Protein AF-A0A2D5PLD8-F1 (afdb_monomer)

Mean predicted aligned error: 8.83 Å

pLDDT: mean 78.5, std 13.15, range [39.91, 93.81]

Radius of gyration: 17.19 Å; Cα contacts (8 Å, |Δi|>4): 478; chains: 1; bounding box: 42×29×55 Å

Nearest PDB structures (foldseek):
  3ibz-assembly1_A  TM=8.419E-01  e=1.860E-15  Streptomyces coelicolor A3(2)
  2kxv-assembly1_A  TM=8.279E-01  e=8.483E-15  Klebsiella pneumoniae subsp. pneumoniae NTUH-K2044
  2qng-assembly1_A  TM=8.643E-01  e=1.944E-10  Streptomyces avermitilis
  2qz7-assembly2_B  TM=8.437E-01  e=1.833E-10  Streptomyces coelicolor A3(2)

Secondary structure (DSSP, 8-state):
--EE--TT-EEEGGGSTT--EEEEEEEEEE----TT--SHHHHHHHHHS-----EEEEEEEE-TT--EEEEEBTTB-B-TTS-EEE----SS--SSS-SEEEEEESSS--TT--EEEEEEEESS---GGGEEEEEEEEEETT--EEEEEE-TT--S-SEEEEEEEEEETTEEEEEEEEEEE--SSHHHHHHHHHHHHHHH-

Sequence (201 aa):
MSINLEKGQTIDLSKDKGLKSLEFGLGWSEAEKNKEAKGFWGKMKNALSGGEIDLDASILMTGPDGKALDTVYFGKMKSSCCSIIHGGDDRAGGGEGDNETIKVDLSMIPETIDHLVLTVNSFSGEKFSELKSAYGRINDDSGKEHARYTLTEMGAYTALVVGVASRKGSNWSFKAVGKLCDGRTVSQLKSVAKDIVREVR

Foldseek 3Di:
DADADDAFDKAFPVVVPCQQKKKKFKAFDFDPPPPPPPDPVSVVVQVVPADQWWKKKKKFFAFPLLARPWIDIQVHQATPLRQKGKPHGQRRGDDPTGSTMMMGGLQSDDPRTFKMWIKMFTLSQFALQRTPWIKMFMATPVRHTHYIYTSHPPPRAGMWGQWMWGDDPSTIMITGHGDTDHDNDVVVCSVVSSVVSVVVD

Structure (mmCIF, N/CA/C/O backbone):
data_AF-A0A2D5PLD8-F1
#
_entry.id   AF-A0A2D5PLD8-F1
#
loop_
_atom_site.group_PDB
_atom_site.id
_atom_site.type_symbol
_atom_site.label_atom_id
_atom_site.label_alt_id
_atom_site.label_comp_id
_atom_site.label_asym_id
_atom_site.label_entity_id
_atom_site.label_seq_id
_atom_site.pdbx_PDB_ins_code
_atom_site.Cartn_x
_atom_site.Cartn_y
_atom_site.Cartn_z
_atom_site.occupancy
_atom_site.B_iso_or_equiv
_atom_site.auth_seq_id
_atom_site.auth_comp_id
_atom_site.auth_asym_id
_atom_site.auth_atom_id
_atom_site.pdbx_PDB_model_num
ATOM 1 N N . MET A 1 1 ? 14.887 6.543 14.635 1.00 46.16 1 MET A N 1
ATOM 2 C CA . MET A 1 1 ? 15.389 5.235 14.172 1.00 46.16 1 MET A CA 1
ATOM 3 C C . MET A 1 1 ? 14.270 4.614 13.366 1.00 46.16 1 MET A C 1
ATOM 5 O O . MET A 1 1 ? 13.222 4.384 13.955 1.00 46.16 1 MET A O 1
ATOM 9 N N . SER A 1 2 ? 14.441 4.459 12.053 1.00 50.97 2 SER A N 1
ATOM 10 C CA . SER A 1 2 ? 13.485 3.716 11.232 1.00 50.97 2 SER A CA 1
ATOM 11 C C . SER A 1 2 ? 13.749 2.223 11.391 1.00 50.97 2 SER A C 1
ATOM 13 O O . SER A 1 2 ? 14.896 1.798 11.556 1.00 50.97 2 SER A O 1
ATOM 15 N N . ILE A 1 3 ? 12.681 1.431 11.421 1.00 64.94 3 ILE A N 1
ATOM 16 C CA . ILE A 1 3 ? 12.786 -0.023 11.466 1.00 64.94 3 ILE A CA 1
ATOM 17 C C . ILE A 1 3 ? 12.761 -0.499 10.018 1.00 64.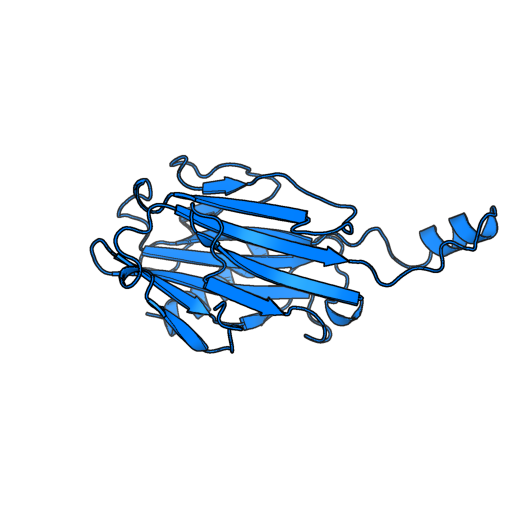94 3 ILE A C 1
ATOM 19 O O . ILE A 1 3 ? 11.822 -0.203 9.275 1.00 64.94 3 ILE A O 1
ATOM 23 N N . ASN A 1 4 ? 13.800 -1.223 9.604 1.00 67.25 4 ASN A N 1
ATOM 24 C CA . ASN A 1 4 ? 13.728 -1.959 8.352 1.00 67.25 4 ASN A CA 1
ATOM 25 C C . ASN A 1 4 ? 12.730 -3.099 8.562 1.00 67.25 4 ASN A C 1
ATOM 27 O O . ASN A 1 4 ? 12.933 -3.944 9.438 1.00 67.25 4 ASN A O 1
ATOM 31 N N . LEU A 1 5 ? 11.620 -3.060 7.831 1.00 65.38 5 LEU A N 1
ATOM 32 C CA . LEU A 1 5 ? 10.543 -4.016 8.002 1.00 65.38 5 LEU A CA 1
ATOM 33 C C . LEU A 1 5 ? 10.959 -5.354 7.417 1.00 65.38 5 LEU A C 1
ATOM 35 O O . LEU A 1 5 ? 11.015 -5.531 6.202 1.00 65.38 5 LEU A O 1
ATOM 39 N N . GLU A 1 6 ? 11.160 -6.326 8.293 1.00 64.75 6 GLU A N 1
ATOM 40 C CA . GLU A 1 6 ? 11.224 -7.719 7.879 1.00 64.75 6 GLU A CA 1
ATOM 41 C C . GLU A 1 6 ? 9.811 -8.299 7.785 1.00 64.75 6 GLU A C 1
ATOM 43 O O . GLU A 1 6 ? 8.889 -7.932 8.524 1.00 64.75 6 GLU A O 1
ATOM 48 N N . LYS A 1 7 ? 9.628 -9.238 6.857 1.00 67.94 7 LYS A N 1
ATOM 49 C CA . LYS A 1 7 ? 8.373 -9.968 6.686 1.00 67.94 7 LYS A CA 1
ATOM 50 C C . LYS A 1 7 ? 7.875 -10.536 8.022 1.00 67.94 7 LYS A C 1
ATOM 52 O O . LYS A 1 7 ? 8.580 -11.283 8.693 1.00 67.94 7 LYS A O 1
ATOM 57 N N . GLY A 1 8 ? 6.628 -10.223 8.374 1.00 67.06 8 GLY A N 1
ATOM 58 C CA . GLY A 1 8 ? 5.972 -10.678 9.601 1.00 67.06 8 GLY A CA 1
ATOM 59 C C . GLY A 1 8 ? 6.097 -9.719 10.788 1.00 67.06 8 GLY A C 1
ATOM 60 O O . GLY A 1 8 ? 5.398 -9.918 11.786 1.00 67.06 8 GLY A O 1
ATOM 61 N N . GLN A 1 9 ? 6.914 -8.664 10.696 1.00 75.88 9 GLN A N 1
ATOM 62 C CA . GLN A 1 9 ? 7.001 -7.660 11.754 1.00 75.88 9 GLN A CA 1
ATOM 63 C C . GLN A 1 9 ? 5.690 -6.879 11.888 1.00 75.88 9 GLN A C 1
ATOM 65 O O . GLN A 1 9 ? 5.059 -6.486 10.908 1.00 75.88 9 GLN A O 1
ATOM 70 N N . THR A 1 10 ? 5.270 -6.653 13.131 1.00 76.00 10 THR A N 1
ATOM 71 C CA . THR A 1 10 ? 4.091 -5.844 13.448 1.00 76.00 10 THR A CA 1
ATOM 72 C C . THR A 1 10 ? 4.537 -4.582 14.164 1.00 76.00 10 THR A C 1
ATOM 74 O O . THR A 1 10 ? 5.146 -4.650 15.231 1.00 76.00 10 THR A O 1
ATOM 77 N N . ILE A 1 11 ? 4.209 -3.437 13.580 1.00 75.25 11 ILE A N 1
ATOM 78 C CA . ILE A 1 11 ? 4.354 -2.126 14.192 1.00 75.25 11 ILE A CA 1
ATOM 79 C C . ILE A 1 11 ? 3.006 -1.753 14.789 1.00 75.25 11 ILE A C 1
ATOM 81 O O . ILE A 1 11 ? 2.001 -1.579 14.099 1.00 75.25 11 ILE A O 1
ATOM 85 N N . ASP A 1 12 ? 2.988 -1.635 16.107 1.00 74.00 12 ASP A N 1
ATOM 86 C CA . ASP A 1 12 ? 1.837 -1.092 16.801 1.00 74.00 12 ASP A CA 1
ATOM 87 C C . ASP A 1 12 ? 1.869 0.435 16.700 1.00 74.00 12 ASP A C 1
ATOM 89 O O . ASP A 1 12 ? 2.665 1.092 17.375 1.00 74.00 12 ASP A O 1
ATOM 93 N N . LEU A 1 13 ? 1.010 0.994 15.845 1.00 71.69 13 LEU A N 1
ATOM 94 C CA . LEU A 1 13 ? 0.929 2.439 15.634 1.00 71.69 13 LEU A CA 1
ATOM 95 C C . LEU A 1 13 ? 0.288 3.151 16.833 1.00 71.69 13 LEU A C 1
ATOM 97 O O . LEU A 1 13 ? 0.346 4.372 16.911 1.00 71.69 13 LEU A O 1
ATOM 101 N N . SER A 1 14 ? -0.275 2.412 17.799 1.00 64.25 14 SER A N 1
ATOM 102 C CA . SER A 1 14 ? -0.786 2.989 19.049 1.00 64.25 14 SER A CA 1
ATOM 103 C C . SER A 1 14 ? 0.314 3.455 20.006 1.00 64.25 14 SER A C 1
ATOM 105 O O . SER A 1 14 ? 0.050 4.261 20.902 1.00 64.25 14 SER A O 1
ATOM 107 N N . LYS A 1 15 ? 1.549 2.960 19.829 1.00 60.38 15 LYS A N 1
ATOM 108 C CA . LYS A 1 15 ? 2.691 3.334 20.675 1.00 60.38 15 LYS A CA 1
ATOM 109 C C . LYS A 1 15 ? 3.169 4.762 20.422 1.00 60.38 15 LYS A C 1
ATOM 111 O O . LYS A 1 15 ? 3.691 5.385 21.345 1.00 60.38 15 LYS A O 1
ATOM 116 N N . ASP A 1 16 ? 2.944 5.292 19.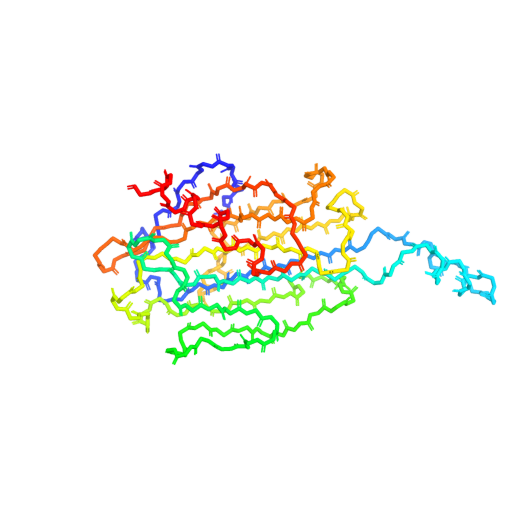224 1.00 59.34 16 ASP A N 1
ATOM 117 C CA . ASP A 1 16 ? 3.059 6.720 18.948 1.00 59.34 16 ASP A CA 1
ATOM 118 C C . ASP A 1 16 ? 1.696 7.363 19.245 1.00 59.34 16 ASP A C 1
ATOM 120 O O . ASP A 1 16 ? 0.713 7.182 18.528 1.00 59.34 16 ASP A O 1
ATOM 124 N N . LYS A 1 17 ? 1.611 8.040 20.398 1.00 53.62 17 LYS A N 1
ATOM 125 C CA . LYS A 1 17 ? 0.371 8.603 20.949 1.00 53.62 17 LYS A CA 1
ATOM 126 C C . LYS A 1 17 ? -0.353 9.477 19.914 1.00 53.62 17 LYS A C 1
ATOM 128 O O . LYS A 1 17 ? -0.014 10.644 19.752 1.00 53.62 17 LYS A O 1
ATOM 133 N N . GLY A 1 18 ? -1.407 8.940 19.302 1.00 56.03 18 GLY A N 1
ATOM 134 C CA . GLY A 1 18 ? -2.330 9.711 18.468 1.00 56.03 18 GLY A CA 1
ATOM 135 C C . GLY A 1 18 ? -1.909 9.861 17.010 1.00 56.03 18 GLY A C 1
ATOM 136 O O . GLY A 1 18 ? -2.111 10.931 16.448 1.00 56.03 18 GLY A O 1
ATOM 137 N N . LEU A 1 19 ? -1.360 8.812 16.399 1.00 65.88 19 LEU A N 1
ATOM 138 C CA . LEU A 1 19 ? -1.068 8.779 14.967 1.00 65.88 19 LEU A CA 1
ATOM 139 C C . LEU A 1 19 ? -2.377 8.910 14.157 1.00 65.88 19 LEU A C 1
ATOM 141 O O . LEU A 1 19 ? -3.154 7.962 14.033 1.00 65.88 19 LEU A O 1
ATOM 145 N N . LYS A 1 20 ? -2.666 10.131 13.688 1.00 75.62 20 LYS A N 1
ATOM 146 C CA . LYS A 1 20 ? -3.922 10.478 12.994 1.00 75.62 20 LYS A CA 1
ATOM 147 C C . LYS A 1 20 ? -3.873 10.136 11.517 1.00 75.62 20 LYS A C 1
ATOM 149 O O . LYS A 1 20 ? -4.889 9.754 10.947 1.00 75.62 20 LYS A O 1
ATOM 154 N N . SER A 1 21 ? -2.696 10.246 10.916 1.00 83.25 21 SER A N 1
ATOM 155 C CA . SER A 1 21 ? -2.497 9.945 9.511 1.00 83.25 21 SER A CA 1
ATOM 156 C C . SER A 1 21 ? -1.164 9.262 9.257 1.00 83.25 21 SER A C 1
ATOM 158 O O . SER A 1 21 ? -0.187 9.487 9.967 1.00 83.25 21 SER A O 1
ATOM 160 N N . LEU A 1 22 ? -1.155 8.438 8.220 1.00 87.75 22 LEU A N 1
ATOM 161 C CA . LEU A 1 22 ? 0.008 7.768 7.666 1.00 87.75 22 LEU A CA 1
ATOM 162 C C . LEU A 1 22 ? 0.234 8.258 6.245 1.00 87.75 22 LEU A C 1
ATOM 164 O O . LEU A 1 22 ? -0.713 8.571 5.523 1.00 87.75 22 LEU A O 1
ATOM 168 N N . GLU A 1 23 ? 1.484 8.238 5.822 1.00 89.25 23 GLU A N 1
ATOM 169 C CA . GLU A 1 23 ? 1.863 8.420 4.434 1.00 89.25 23 GLU A CA 1
ATOM 170 C C . GLU A 1 23 ? 2.624 7.184 3.969 1.00 89.25 23 GLU A C 1
ATOM 172 O O . GLU A 1 23 ? 3.626 6.789 4.565 1.00 89.25 23 GLU A O 1
ATOM 177 N N . PHE A 1 24 ? 2.118 6.545 2.919 1.00 89.69 24 PHE A N 1
ATOM 178 C CA . PHE A 1 24 ? 2.827 5.486 2.224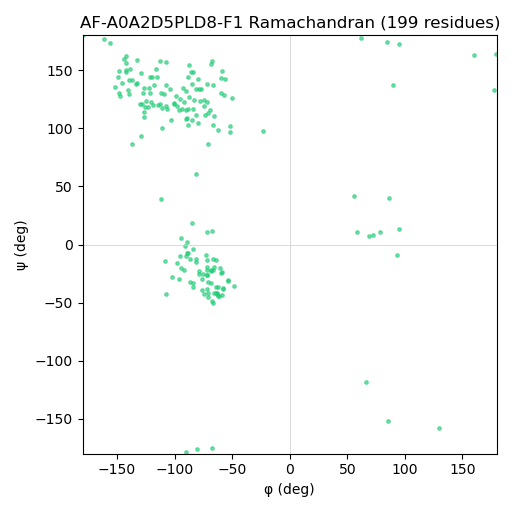 1.00 89.69 24 PHE A CA 1
ATOM 179 C C . PHE A 1 24 ? 3.595 6.101 1.062 1.00 89.69 24 PHE A C 1
ATOM 181 O O . PHE A 1 24 ? 2.975 6.661 0.163 1.00 89.69 24 PHE A O 1
ATOM 188 N N . GLY A 1 25 ? 4.919 6.006 1.099 1.00 88.88 25 GLY A N 1
ATOM 189 C CA . GLY A 1 25 ? 5.802 6.459 0.031 1.00 88.88 25 GLY A CA 1
ATOM 190 C C . GLY A 1 25 ? 6.328 5.274 -0.766 1.00 88.88 25 GLY A C 1
ATOM 191 O O . GLY A 1 25 ? 6.772 4.287 -0.180 1.00 88.88 25 GLY A O 1
ATOM 192 N N . LEU A 1 26 ? 6.290 5.368 -2.087 1.00 89.19 26 LEU A N 1
ATOM 193 C CA . LEU A 1 26 ? 6.889 4.416 -3.011 1.00 89.19 26 LEU A CA 1
ATOM 194 C C . LEU A 1 26 ? 7.934 5.159 -3.840 1.00 89.19 26 LEU A C 1
ATOM 196 O O . LEU A 1 26 ? 7.616 6.122 -4.531 1.00 89.19 26 LEU A O 1
ATOM 200 N N . GLY A 1 27 ? 9.183 4.716 -3.765 1.00 87.56 27 GLY A N 1
ATOM 201 C CA . GLY A 1 27 ? 10.280 5.264 -4.555 1.00 87.56 27 GLY A CA 1
ATOM 202 C C . GLY A 1 27 ? 10.927 4.176 -5.392 1.00 87.56 27 GLY A C 1
ATOM 203 O O . GLY A 1 27 ? 11.206 3.086 -4.883 1.00 87.56 27 GLY A O 1
ATOM 204 N N . TRP A 1 28 ? 11.193 4.465 -6.664 1.00 85.75 28 TRP A N 1
ATOM 205 C CA . TRP A 1 28 ? 11.959 3.571 -7.524 1.00 85.75 28 TRP A CA 1
ATOM 206 C C . TRP A 1 28 ? 12.852 4.315 -8.506 1.00 85.75 28 TRP A C 1
ATOM 208 O O . TRP A 1 28 ? 12.711 5.498 -8.802 1.00 85.75 28 TRP A O 1
ATOM 218 N N . SER A 1 29 ? 13.855 3.603 -8.994 1.00 78.50 29 SER A N 1
ATOM 219 C CA . SER A 1 29 ? 14.783 4.095 -9.995 1.00 78.50 29 SER A CA 1
ATOM 220 C C . SER A 1 29 ? 15.069 2.994 -10.994 1.00 78.50 29 SER A C 1
ATOM 222 O O . SER A 1 29 ? 15.444 1.871 -10.630 1.00 78.50 29 SER A O 1
ATOM 224 N N . GLU A 1 30 ? 14.927 3.344 -12.266 1.00 68.31 30 GLU A N 1
ATOM 225 C CA . GLU A 1 30 ? 15.328 2.475 -13.357 1.00 68.31 30 GLU A CA 1
ATOM 226 C C . GLU A 1 30 ? 16.830 2.173 -13.262 1.00 68.31 30 GLU A C 1
ATOM 228 O O . GLU A 1 30 ? 17.649 3.026 -12.889 1.00 68.31 30 GLU A O 1
ATOM 233 N N . ALA A 1 31 ? 17.217 0.946 -13.615 1.00 60.69 31 ALA A N 1
ATOM 234 C CA . ALA A 1 31 ? 18.610 0.683 -13.937 1.00 60.69 31 ALA A CA 1
ATOM 235 C C . ALA A 1 31 ? 19.014 1.613 -15.074 1.00 60.69 31 ALA A C 1
ATOM 237 O O . ALA A 1 31 ? 18.297 1.707 -16.064 1.00 60.69 31 ALA A O 1
ATOM 238 N N . GLU A 1 32 ? 20.125 2.337 -14.905 1.00 51.16 32 GLU A N 1
ATOM 239 C CA . GLU A 1 32 ? 20.626 3.278 -15.903 1.00 51.16 32 GLU A CA 1
ATOM 240 C C . GLU A 1 32 ? 20.727 2.581 -17.263 1.00 51.16 32 GLU A C 1
ATOM 242 O O . GLU A 1 32 ? 21.708 1.908 -17.579 1.00 51.16 32 GLU A O 1
ATOM 247 N N . LYS A 1 33 ?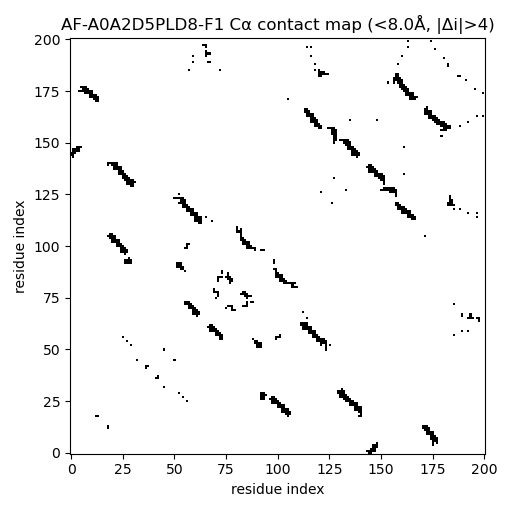 19.701 2.752 -18.099 1.00 49.09 33 LYS A N 1
ATOM 248 C CA . LYS A 1 33 ? 19.795 2.464 -19.520 1.00 49.09 33 LYS A CA 1
ATOM 249 C C . LYS A 1 33 ? 20.767 3.507 -20.041 1.00 49.09 33 LYS A C 1
ATOM 251 O O . LYS A 1 33 ? 20.402 4.677 -20.119 1.00 49.09 33 LYS A O 1
ATOM 256 N N . ASN A 1 34 ? 22.015 3.090 -20.283 1.00 39.91 34 ASN A N 1
ATOM 257 C CA . ASN A 1 34 ? 23.122 3.894 -20.808 1.00 39.91 34 ASN A CA 1
ATOM 258 C C . ASN A 1 34 ? 22.616 5.121 -21.586 1.00 39.91 34 ASN A C 1
ATOM 260 O O . ASN A 1 34 ? 22.283 5.028 -22.771 1.00 39.91 34 ASN A O 1
ATOM 264 N N . LYS A 1 35 ? 22.577 6.287 -20.923 1.00 44.19 35 LYS A N 1
ATOM 265 C CA . LYS A 1 35 ? 22.154 7.580 -21.499 1.00 44.19 35 LYS A CA 1
ATOM 266 C C . LYS A 1 35 ? 23.132 8.100 -22.573 1.00 44.19 35 LYS A C 1
ATOM 268 O O . LYS A 1 35 ? 23.034 9.247 -23.002 1.00 44.19 35 LYS A O 1
ATOM 273 N N . GLU A 1 36 ? 24.066 7.267 -23.030 1.00 43.84 36 GLU A N 1
ATOM 274 C CA . GLU A 1 36 ? 25.078 7.588 -24.037 1.00 43.84 36 GLU A CA 1
ATOM 275 C C . GLU A 1 36 ? 24.654 7.294 -25.479 1.00 43.84 36 GLU A C 1
ATOM 277 O O . GLU A 1 36 ? 25.319 7.742 -26.411 1.00 43.84 36 GLU A O 1
ATOM 282 N N . ALA A 1 37 ? 23.530 6.616 -25.725 1.00 48.53 37 ALA A N 1
ATOM 283 C CA . ALA A 1 37 ? 23.085 6.361 -27.096 1.00 48.53 37 ALA A CA 1
ATOM 284 C C . ALA A 1 37 ? 22.354 7.582 -27.704 1.00 48.53 37 ALA A C 1
ATOM 286 O O . ALA A 1 37 ? 21.185 7.516 -28.091 1.00 48.53 37 ALA A O 1
ATOM 287 N N . LYS A 1 38 ? 23.044 8.726 -27.805 1.00 46.72 38 LYS A N 1
ATOM 288 C CA . LYS A 1 38 ? 22.594 9.897 -28.578 1.00 46.72 38 LYS A CA 1
ATOM 289 C C . LYS A 1 38 ? 22.697 9.591 -30.076 1.00 46.72 38 LYS A C 1
ATOM 291 O O . LYS A 1 38 ? 23.695 9.884 -30.722 1.00 46.72 38 LYS A O 1
ATOM 296 N N . GLY A 1 39 ? 21.653 8.986 -30.635 1.00 61.66 39 GLY A N 1
ATOM 297 C CA . GLY A 1 39 ? 21.532 8.725 -32.070 1.00 61.66 39 GLY A CA 1
ATOM 298 C C . GLY A 1 39 ? 20.239 7.991 -32.414 1.00 61.66 39 GLY A C 1
ATOM 299 O O . GLY A 1 39 ? 19.590 7.417 -31.541 1.00 61.66 39 GLY A O 1
ATOM 300 N N . PHE A 1 40 ? 19.861 7.981 -33.694 1.00 61.69 40 PHE A N 1
ATOM 301 C CA . PHE A 1 40 ? 18.649 7.309 -34.192 1.00 61.69 40 PHE A CA 1
ATOM 302 C C . PHE A 1 40 ? 18.588 5.817 -33.785 1.00 61.69 40 PHE A C 1
ATOM 304 O O . PHE A 1 40 ? 17.522 5.294 -33.474 1.00 61.69 40 PHE A O 1
ATOM 311 N N . TRP A 1 41 ? 19.750 5.168 -33.653 1.00 60.00 41 TRP A N 1
ATOM 312 C CA . TRP A 1 41 ? 19.898 3.802 -33.138 1.00 60.00 41 TRP A CA 1
ATOM 313 C C . TRP A 1 41 ? 19.649 3.658 -31.631 1.00 60.00 41 TRP A C 1
ATOM 315 O O . TRP A 1 41 ? 19.131 2.633 -31.204 1.00 60.00 41 TRP A O 1
ATOM 325 N N . GLY A 1 42 ? 19.968 4.671 -30.820 1.00 55.22 42 GLY A N 1
ATOM 326 C CA . GLY A 1 42 ? 19.692 4.671 -29.381 1.00 55.22 42 GLY A CA 1
ATOM 327 C C . GLY A 1 42 ? 18.211 4.836 -29.061 1.00 55.22 42 GLY A C 1
ATOM 328 O O . GLY A 1 42 ? 17.694 4.137 -28.197 1.00 55.22 42 GLY A O 1
ATOM 329 N N . LYS A 1 43 ? 17.497 5.673 -29.831 1.00 53.59 43 LYS A N 1
ATOM 330 C CA . LYS A 1 43 ? 16.026 5.750 -29.771 1.00 53.59 43 LYS A CA 1
ATOM 331 C C . LYS A 1 43 ? 15.365 4.441 -30.205 1.00 53.59 43 LYS A C 1
ATOM 333 O O . LYS A 1 43 ? 14.439 4.001 -29.537 1.00 53.59 43 LYS A O 1
ATOM 338 N N . MET A 1 44 ? 15.867 3.797 -31.263 1.00 56.59 44 MET A N 1
ATOM 339 C CA . MET A 1 44 ? 15.383 2.477 -31.686 1.00 56.59 44 MET A CA 1
ATOM 340 C C . MET A 1 44 ? 15.636 1.415 -30.603 1.00 56.59 44 MET A C 1
ATOM 342 O O . MET A 1 44 ? 14.760 0.609 -30.324 1.00 56.59 44 MET A O 1
ATOM 346 N N . LYS A 1 45 ? 16.808 1.438 -29.951 1.00 51.47 45 LYS A N 1
ATOM 347 C CA . LYS A 1 45 ? 17.172 0.469 -28.908 1.00 51.47 45 LYS A CA 1
ATOM 348 C C . LYS A 1 45 ? 16.378 0.675 -27.615 1.00 51.47 45 LYS A C 1
ATOM 350 O O . LYS A 1 45 ? 15.878 -0.311 -27.104 1.00 51.47 45 LYS A O 1
ATOM 355 N N . ASN A 1 46 ? 16.169 1.916 -27.158 1.00 48.59 46 ASN A N 1
ATOM 356 C CA . ASN A 1 46 ? 15.275 2.213 -26.027 1.00 48.59 46 ASN A CA 1
ATOM 357 C C . ASN A 1 46 ? 13.812 1.862 -26.331 1.00 48.59 46 ASN A C 1
ATOM 359 O O . ASN A 1 46 ? 13.126 1.352 -25.457 1.00 48.59 46 ASN A O 1
ATOM 363 N N . ALA A 1 47 ? 13.344 2.069 -27.567 1.00 47.59 47 ALA A N 1
ATOM 364 C CA . ALA A 1 47 ? 12.013 1.619 -27.984 1.00 47.59 47 ALA A CA 1
ATOM 365 C C . ALA A 1 47 ? 11.894 0.081 -28.064 1.00 47.59 47 ALA A C 1
ATOM 367 O O . ALA A 1 47 ? 10.792 -0.452 -27.994 1.00 47.59 47 ALA A O 1
ATOM 368 N N . LEU A 1 48 ? 13.019 -0.633 -28.205 1.00 48.34 48 LEU A N 1
ATOM 369 C CA . LEU A 1 48 ? 13.092 -2.097 -28.273 1.00 48.34 48 LEU A CA 1
ATOM 370 C C . LEU A 1 48 ? 13.457 -2.768 -26.931 1.00 48.34 48 LEU A C 1
ATOM 372 O O . LEU A 1 48 ? 13.269 -3.975 -26.811 1.00 48.34 48 LEU A O 1
ATOM 376 N N . SER A 1 49 ? 13.984 -2.039 -25.937 1.00 44.69 49 SER A N 1
ATOM 377 C CA . SER A 1 49 ? 14.562 -2.596 -24.698 1.00 44.69 49 SER A CA 1
ATOM 378 C C . SER A 1 49 ? 13.764 -2.289 -23.420 1.00 44.69 49 SER A C 1
ATOM 380 O O . SER A 1 49 ? 14.355 -2.036 -22.371 1.00 44.69 49 SER A O 1
ATOM 382 N N . GLY A 1 50 ? 12.435 -2.333 -23.494 1.00 47.50 50 GLY A N 1
ATOM 383 C CA . GLY A 1 50 ? 11.550 -2.198 -22.329 1.00 47.50 50 GLY A CA 1
ATOM 384 C C . GLY A 1 50 ? 11.178 -0.745 -22.045 1.00 47.50 50 GLY A C 1
ATOM 385 O O . GLY A 1 50 ? 12.027 0.143 -22.157 1.00 47.50 50 GLY A O 1
ATOM 386 N N . GLY A 1 51 ? 9.903 -0.516 -21.738 1.00 54.78 51 GLY A N 1
ATOM 387 C CA . GLY A 1 51 ? 9.305 0.805 -21.560 1.00 54.78 51 GLY A CA 1
ATOM 388 C C . GLY A 1 51 ? 9.826 1.557 -20.336 1.00 54.78 51 GLY A C 1
ATOM 389 O O . GLY A 1 51 ? 10.780 1.128 -19.681 1.00 54.78 51 GLY A O 1
ATOM 390 N N . GLU A 1 52 ? 9.219 2.716 -20.091 1.00 66.38 52 GLU A N 1
ATOM 391 C CA . GLU A 1 52 ? 9.293 3.411 -18.801 1.00 66.38 52 GLU A CA 1
ATOM 392 C C . GLU A 1 52 ? 8.712 2.471 -17.735 1.00 66.38 52 GLU A C 1
ATOM 394 O O . GLU A 1 52 ? 7.661 1.865 -17.972 1.00 66.38 52 GLU A O 1
ATOM 399 N N . ILE A 1 53 ? 9.433 2.266 -16.628 1.00 72.88 53 ILE A N 1
ATOM 400 C CA . ILE A 1 53 ? 8.994 1.338 -15.581 1.00 72.88 53 ILE A CA 1
ATOM 401 C C . ILE A 1 53 ? 7.973 2.042 -14.693 1.00 72.88 53 ILE A C 1
ATOM 403 O O . ILE A 1 53 ? 8.324 2.932 -13.918 1.00 72.88 53 ILE A O 1
ATOM 407 N N . ASP A 1 54 ? 6.735 1.571 -14.782 1.00 82.12 54 ASP A N 1
ATOM 408 C CA . ASP A 1 54 ? 5.567 2.140 -14.124 1.00 82.12 54 ASP A CA 1
ATOM 409 C C . ASP A 1 54 ? 5.196 1.276 -12.906 1.00 82.12 54 ASP A C 1
ATOM 411 O O . ASP A 1 54 ? 4.759 0.121 -13.054 1.00 82.12 54 ASP A O 1
ATOM 415 N N . LEU A 1 55 ? 5.464 1.784 -11.697 1.00 84.94 55 LEU A N 1
ATOM 416 C CA . LEU A 1 55 ? 5.089 1.129 -10.445 1.00 84.94 55 LEU A CA 1
ATOM 417 C C . LEU A 1 55 ? 3.942 1.885 -9.787 1.00 84.94 55 LEU A C 1
ATOM 419 O O . LEU A 1 55 ? 4.120 3.004 -9.329 1.00 84.94 55 LEU A O 1
ATOM 423 N N . ASP A 1 56 ? 2.823 1.198 -9.606 1.00 86.81 56 ASP A N 1
ATOM 424 C CA . ASP A 1 56 ? 1.677 1.74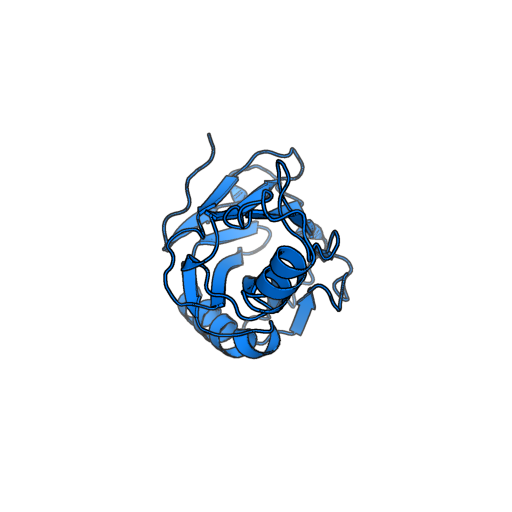4 -8.899 1.00 86.81 56 ASP A CA 1
ATOM 425 C C . ASP A 1 56 ? 1.716 1.373 -7.419 1.00 86.81 56 ASP A C 1
ATOM 427 O O . ASP A 1 56 ? 1.836 0.191 -7.052 1.00 86.81 56 ASP A O 1
ATOM 431 N N . ALA A 1 57 ? 1.454 2.352 -6.559 1.00 90.12 57 ALA A N 1
ATOM 432 C CA . ALA A 1 57 ? 0.972 2.125 -5.208 1.00 90.12 57 ALA A CA 1
ATOM 433 C C . ALA A 1 57 ? -0.565 2.047 -5.176 1.00 90.12 57 ALA A C 1
ATOM 435 O O . ALA A 1 57 ? -1.296 2.730 -5.890 1.00 90.12 57 ALA A O 1
ATOM 436 N N . SER A 1 58 ? -1.117 1.187 -4.322 1.00 92.06 58 SER A N 1
ATOM 437 C CA . SER A 1 58 ? -2.567 1.080 -4.140 1.00 92.06 58 SER A CA 1
ATOM 438 C C . SER A 1 58 ? -2.938 0.694 -2.714 1.00 92.06 58 SER A C 1
ATOM 440 O O . SER A 1 58 ? -2.215 -0.037 -2.033 1.00 92.06 58 SER A O 1
ATOM 442 N N . ILE A 1 59 ? -4.108 1.158 -2.267 1.00 93.38 59 ILE A N 1
ATOM 443 C CA . ILE A 1 59 ? -4.679 0.805 -0.963 1.00 93.38 59 ILE A CA 1
ATOM 444 C C . ILE A 1 59 ? -6.078 0.227 -1.137 1.00 93.38 59 ILE A C 1
ATOM 446 O O . ILE A 1 59 ? -6.990 0.859 -1.674 1.00 93.38 59 ILE A O 1
ATOM 450 N N . LEU A 1 60 ? -6.260 -0.984 -0.622 1.00 93.00 60 LEU A N 1
ATOM 451 C CA . LEU A 1 60 ? -7.538 -1.680 -0.556 1.00 93.00 60 LEU A CA 1
ATOM 452 C C . LEU A 1 60 ? -8.148 -1.486 0.831 1.00 93.00 60 LEU A C 1
ATOM 454 O O . LEU A 1 60 ? -7.575 -1.919 1.829 1.00 93.00 60 LEU A O 1
ATOM 458 N N . MET A 1 61 ? -9.327 -0.872 0.892 1.00 93.81 61 MET A N 1
ATOM 459 C CA . MET A 1 61 ? -10.101 -0.745 2.127 1.00 93.81 61 MET A CA 1
ATOM 460 C C . MET A 1 61 ? -11.027 -1.950 2.240 1.00 93.81 61 MET A C 1
ATOM 462 O O . MET A 1 61 ? -11.914 -2.140 1.403 1.00 93.81 61 MET A O 1
ATOM 466 N N . THR A 1 62 ? -10.823 -2.776 3.259 1.00 92.19 62 THR A N 1
ATOM 467 C CA . THR A 1 62 ? -11.545 -4.038 3.431 1.00 92.19 62 THR A CA 1
ATOM 468 C C . THR A 1 62 ? -12.328 -4.072 4.738 1.00 92.19 62 THR A C 1
ATOM 470 O O . THR A 1 62 ? -11.895 -3.533 5.759 1.00 92.19 62 THR A O 1
ATOM 473 N N . GLY A 1 63 ? -13.498 -4.704 4.689 1.00 90.62 63 GLY A N 1
ATOM 474 C CA . GLY A 1 63 ? -14.289 -4.995 5.882 1.00 90.62 63 GLY A CA 1
ATOM 475 C C . GLY A 1 63 ? -13.795 -6.240 6.639 1.00 90.62 63 GLY A C 1
ATOM 476 O O . GLY A 1 63 ? -12.825 -6.880 6.220 1.00 90.62 63 GLY A O 1
ATOM 477 N N . PRO A 1 64 ? -14.502 -6.649 7.708 1.00 85.12 64 PRO A N 1
ATOM 478 C CA . PRO A 1 64 ? -14.153 -7.809 8.546 1.00 85.12 64 PRO A CA 1
ATOM 479 C C . PRO A 1 64 ? -14.117 -9.158 7.810 1.00 85.12 64 PRO A C 1
ATOM 481 O O . PRO A 1 64 ? -13.537 -10.133 8.297 1.00 85.12 64 PRO A O 1
ATOM 484 N N . ASP A 1 65 ? -14.774 -9.258 6.651 1.00 84.38 65 ASP A N 1
ATOM 485 C CA . ASP A 1 65 ? -14.782 -10.455 5.804 1.00 84.38 65 ASP A CA 1
ATOM 486 C C . ASP A 1 65 ? -13.626 -10.483 4.781 1.00 84.38 65 ASP A C 1
ATOM 488 O O . ASP A 1 65 ? -13.524 -11.422 3.975 1.00 84.38 65 ASP A O 1
ATOM 492 N N . GLY A 1 66 ? -12.759 -9.462 4.815 1.00 83.56 66 GLY A N 1
ATOM 493 C CA . GLY A 1 66 ? -11.633 -9.261 3.906 1.00 83.56 66 GLY A CA 1
ATOM 494 C C . GLY A 1 66 ? -12.048 -8.849 2.493 1.00 83.56 66 GLY A C 1
ATOM 495 O O . GLY A 1 66 ? -11.208 -8.827 1.594 1.00 83.56 66 GLY A O 1
ATOM 496 N N . LYS A 1 67 ? -13.332 -8.549 2.242 1.00 87.50 67 LYS A N 1
ATOM 497 C CA . LYS A 1 67 ? -13.749 -8.028 0.936 1.00 87.50 67 LYS A CA 1
ATOM 498 C C . LYS A 1 67 ? -13.383 -6.556 0.826 1.00 87.50 67 LYS A C 1
ATOM 500 O O . LYS A 1 67 ? -13.669 -5.770 1.726 1.00 87.50 67 LYS A O 1
ATOM 505 N N . ALA A 1 68 ? -12.794 -6.189 -0.309 1.00 89.00 68 ALA A N 1
ATOM 506 C CA . ALA A 1 68 ? -12.538 -4.799 -0.656 1.00 89.00 68 ALA A CA 1
ATOM 507 C C . ALA A 1 68 ? -13.868 -4.062 -0.858 1.00 89.00 68 ALA A C 1
ATOM 509 O O . ALA A 1 68 ? -14.594 -4.335 -1.815 1.00 89.00 68 ALA A O 1
ATOM 510 N N . LEU A 1 69 ? -14.173 -3.153 0.064 1.00 90.25 69 LEU A N 1
ATOM 511 C CA . LEU A 1 69 ? -15.313 -2.242 0.001 1.00 90.25 69 LEU A CA 1
ATOM 512 C C . LEU A 1 69 ? -14.953 -0.978 -0.781 1.00 90.25 69 LEU A C 1
ATOM 514 O O . LEU A 1 69 ? -15.796 -0.429 -1.485 1.00 90.25 69 LEU A O 1
ATOM 518 N N . ASP A 1 70 ? -13.689 -0.555 -0.701 1.00 91.69 70 ASP A N 1
ATOM 519 C CA . ASP A 1 70 ? -13.156 0.538 -1.506 1.00 91.69 70 ASP A CA 1
ATOM 520 C C . ASP A 1 70 ? -11.710 0.258 -1.945 1.00 91.69 70 ASP A C 1
ATOM 522 O O . ASP A 1 70 ? -11.027 -0.628 -1.424 1.00 91.69 70 ASP A O 1
ATOM 526 N N . THR A 1 71 ? -11.238 0.971 -2.961 1.00 92.25 71 THR A N 1
ATOM 527 C CA . THR A 1 71 ? -9.885 0.834 -3.507 1.00 92.25 71 THR A CA 1
ATOM 528 C C . THR A 1 71 ? -9.404 2.186 -4.010 1.00 92.25 71 THR A C 1
ATOM 530 O O . THR A 1 71 ? -10.088 2.813 -4.814 1.00 92.25 71 THR A O 1
ATOM 533 N N . VAL A 1 72 ? -8.226 2.609 -3.566 1.00 92.56 72 VAL A N 1
ATOM 534 C CA . VAL A 1 72 ? -7.543 3.822 -4.028 1.00 92.56 72 VAL A CA 1
ATOM 535 C C . VAL A 1 72 ? -6.297 3.408 -4.799 1.00 92.56 72 VAL A C 1
ATOM 537 O O . VAL A 1 72 ? -5.543 2.558 -4.332 1.00 92.56 72 VAL A O 1
ATOM 540 N N . TYR A 1 73 ? -6.139 3.975 -5.990 1.00 90.50 73 TYR A N 1
ATOM 541 C CA . TYR A 1 73 ? -5.074 3.702 -6.961 1.00 90.50 73 TYR A CA 1
ATOM 542 C C . TYR A 1 73 ? -5.002 4.880 -7.947 1.00 90.50 73 TYR A C 1
ATOM 544 O O . TYR A 1 73 ? -5.868 5.759 -7.886 1.00 90.50 73 TYR A O 1
ATOM 552 N N . PHE A 1 74 ? -4.058 4.886 -8.889 1.00 83.50 74 PHE A N 1
ATOM 553 C CA . PHE A 1 74 ? -3.887 5.960 -9.885 1.00 83.50 74 PHE A CA 1
ATOM 554 C C . PHE A 1 74 ? -5.186 6.382 -10.612 1.00 83.50 74 PHE A C 1
ATOM 556 O O . PHE A 1 74 ? -5.418 7.558 -10.882 1.00 83.50 74 PHE A O 1
ATOM 563 N N . GLY A 1 75 ? -6.099 5.442 -10.893 1.00 84.88 75 GLY A N 1
ATOM 564 C CA . GLY A 1 75 ? -7.385 5.729 -11.547 1.00 84.88 75 GLY A CA 1
ATOM 565 C C . GLY A 1 75 ? -8.478 6.253 -10.606 1.00 84.88 75 GLY A C 1
ATOM 566 O O . GLY A 1 75 ? -9.497 6.776 -11.062 1.00 84.88 75 GLY A O 1
ATOM 567 N N . LYS A 1 76 ? -8.292 6.123 -9.287 1.00 89.06 76 LYS A N 1
ATOM 568 C CA . LYS A 1 76 ? -9.199 6.620 -8.245 1.00 89.06 76 LYS A CA 1
ATOM 569 C C . LYS A 1 76 ? -8.389 7.272 -7.124 1.00 89.06 76 LYS A C 1
ATOM 571 O O . LYS A 1 76 ? -8.109 6.653 -6.103 1.00 89.06 76 LYS A O 1
ATOM 576 N N . MET A 1 77 ? -8.092 8.557 -7.306 1.00 88.81 77 MET A N 1
ATOM 577 C CA . MET A 1 77 ?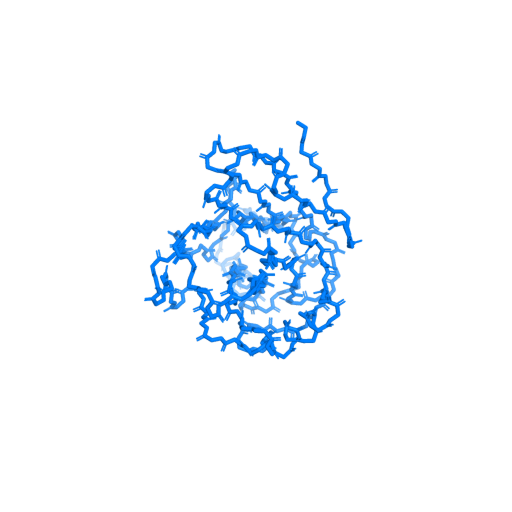 -7.195 9.346 -6.448 1.00 88.81 77 MET A CA 1
ATOM 578 C C . MET A 1 77 ? -7.697 9.598 -5.021 1.00 88.81 77 MET A C 1
ATOM 580 O O . MET A 1 77 ? -6.947 10.098 -4.188 1.00 88.81 77 MET A O 1
ATOM 584 N N . LYS A 1 78 ? -8.971 9.328 -4.720 1.00 90.94 78 LYS A N 1
ATOM 585 C CA . LYS A 1 78 ? -9.549 9.535 -3.386 1.00 90.94 78 LYS A CA 1
ATOM 586 C C . LYS A 1 78 ? -10.483 8.393 -3.017 1.00 90.94 78 LYS A C 1
ATOM 588 O O . LYS A 1 78 ? -11.240 7.915 -3.867 1.00 90.94 78 LYS A O 1
ATOM 593 N N . SER A 1 79 ? -10.465 7.985 -1.750 1.00 91.06 79 SER A N 1
ATOM 594 C CA . SER A 1 79 ? -11.479 7.069 -1.223 1.00 91.06 79 SER A CA 1
ATOM 595 C C . SER A 1 79 ? -12.845 7.750 -1.167 1.00 91.06 79 SER A C 1
ATOM 597 O O . SER A 1 79 ? -12.963 8.974 -1.108 1.00 91.06 79 SER A O 1
ATOM 599 N N . SER A 1 80 ? -13.903 6.946 -1.153 1.00 89.06 80 SER A N 1
ATOM 600 C CA . SER A 1 80 ? -15.291 7.424 -1.111 1.00 89.06 80 SER A CA 1
ATOM 601 C C . SER A 1 80 ? -15.624 8.128 0.211 1.00 89.06 80 SER A C 1
ATOM 603 O O . SER A 1 80 ? -16.543 8.935 0.268 1.00 89.06 80 SER A O 1
ATOM 605 N N . CYS A 1 81 ? -14.859 7.839 1.267 1.00 85.94 81 CYS A N 1
ATOM 606 C CA . CYS A 1 81 ? -14.925 8.508 2.568 1.00 85.94 81 CYS A CA 1
ATOM 607 C C . CYS A 1 81 ? -13.912 9.658 2.715 1.00 85.94 81 CYS A C 1
ATOM 609 O O . CYS A 1 81 ? -13.797 10.224 3.798 1.00 85.94 81 CYS A O 1
ATOM 611 N N . CYS A 1 82 ? -13.174 10.006 1.653 1.00 88.38 82 CYS A N 1
ATOM 612 C CA . CYS A 1 82 ? -12.145 11.053 1.636 1.00 88.38 82 CYS A CA 1
ATOM 613 C C . CYS A 1 82 ? -10.989 10.861 2.636 1.00 88.38 82 CYS A C 1
ATOM 615 O O . CYS A 1 82 ? -10.185 11.772 2.808 1.00 88.38 82 CYS A O 1
ATOM 617 N N . SER A 1 83 ? -10.879 9.689 3.263 1.00 89.00 83 SER A N 1
ATOM 618 C CA . SER A 1 83 ? -9.825 9.370 4.226 1.00 89.00 83 SER A CA 1
ATOM 619 C C . SER A 1 83 ? -8.494 9.013 3.564 1.00 89.00 83 SER A C 1
ATOM 621 O O . SER A 1 83 ? -7.454 9.114 4.196 1.00 89.00 83 SER A O 1
ATOM 623 N N . ILE A 1 84 ? -8.499 8.576 2.304 1.00 91.56 84 ILE A N 1
ATOM 624 C CA . ILE A 1 84 ? -7.288 8.195 1.575 1.00 91.56 84 ILE A CA 1
ATOM 625 C C . ILE A 1 84 ? -7.179 9.065 0.332 1.00 91.56 84 ILE A C 1
ATOM 627 O O . ILE A 1 84 ? -8.147 9.182 -0.422 1.00 91.56 84 ILE A O 1
ATOM 631 N N . ILE A 1 85 ? -6.005 9.653 0.121 1.00 91.19 85 ILE A N 1
ATOM 632 C CA . ILE A 1 85 ? -5.701 10.541 -0.998 1.00 91.19 85 ILE A CA 1
ATOM 633 C C . ILE A 1 85 ? -4.399 10.077 -1.654 1.00 91.19 85 ILE A C 1
ATOM 635 O O . ILE A 1 85 ? -3.351 10.048 -1.015 1.00 91.19 85 ILE A O 1
ATOM 639 N N . HIS A 1 86 ? -4.475 9.741 -2.936 1.00 89.88 86 HIS A N 1
ATOM 640 C CA . HIS A 1 86 ? -3.329 9.465 -3.796 1.00 89.88 86 HIS A CA 1
ATOM 641 C C . HIS A 1 86 ? -2.694 10.787 -4.246 1.00 89.88 86 HIS A C 1
ATOM 643 O O . HIS A 1 86 ? -3.410 11.708 -4.649 1.00 89.88 86 HIS A O 1
ATOM 649 N N . GLY A 1 87 ? -1.370 10.895 -4.163 1.00 83.12 87 GLY A N 1
ATOM 650 C CA . GLY A 1 87 ? -0.622 12.116 -4.475 1.00 83.12 87 GLY A CA 1
ATOM 651 C C . GLY A 1 87 ? -0.466 12.388 -5.972 1.00 83.12 87 GLY A C 1
ATOM 652 O O . GLY A 1 87 ? -0.427 13.542 -6.386 1.00 83.12 87 GLY A O 1
ATOM 653 N N . GLY A 1 88 ? -0.427 11.338 -6.784 1.00 80.44 88 GLY A N 1
ATOM 654 C CA . GLY A 1 88 ? -0.182 11.410 -8.225 1.00 80.44 88 GLY A CA 1
ATOM 655 C C . GLY A 1 88 ? 0.279 10.050 -8.728 1.00 80.44 88 GLY A C 1
ATOM 656 O O . GLY A 1 88 ? 0.633 9.219 -7.901 1.00 80.44 88 GLY A O 1
ATOM 657 N N . ASP A 1 89 ? 0.213 9.849 -10.037 1.00 78.31 89 ASP A N 1
ATOM 658 C CA . ASP A 1 89 ? 0.818 8.712 -10.733 1.00 78.31 89 ASP A CA 1
ATOM 659 C C . ASP A 1 89 ? 2.128 9.205 -11.366 1.00 78.31 89 ASP A C 1
ATOM 661 O O . ASP A 1 89 ? 2.108 10.206 -12.100 1.00 78.31 89 ASP A O 1
ATOM 665 N N . ASP A 1 90 ? 3.254 8.580 -11.016 1.00 76.69 90 ASP A N 1
ATOM 666 C CA . ASP A 1 90 ? 4.568 8.887 -11.594 1.00 76.69 90 ASP A CA 1
ATOM 667 C C . ASP A 1 90 ? 5.039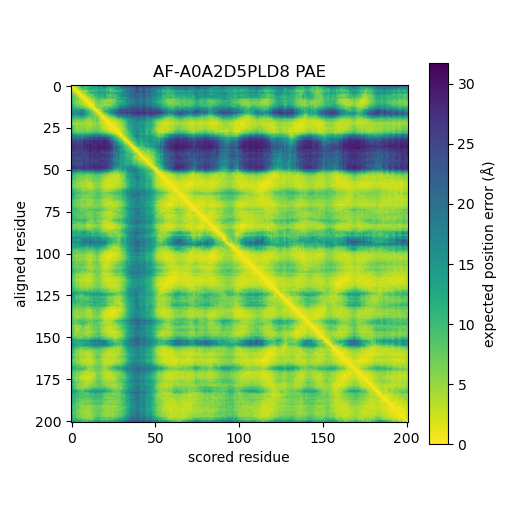 7.719 -12.452 1.00 76.69 90 ASP A C 1
ATOM 669 O O . ASP A 1 90 ? 5.594 6.751 -11.964 1.00 76.69 90 ASP A O 1
ATOM 673 N N . ARG A 1 91 ? 4.881 7.854 -13.765 1.00 72.62 91 ARG A N 1
ATOM 674 C CA . ARG A 1 91 ? 5.124 6.769 -14.723 1.00 72.62 91 ARG A CA 1
ATOM 675 C C . ARG A 1 91 ? 6.572 6.665 -15.195 1.00 72.62 91 ARG A C 1
ATOM 677 O O . ARG A 1 91 ? 6.931 5.709 -15.875 1.00 72.62 91 ARG A O 1
ATOM 684 N N . ALA A 1 92 ? 7.385 7.684 -14.910 1.00 61.81 92 ALA A N 1
ATOM 685 C CA . ALA A 1 92 ? 8.765 7.766 -15.384 1.00 61.81 92 ALA A CA 1
ATOM 686 C C . ALA A 1 92 ? 9.760 7.262 -14.333 1.00 61.81 92 ALA A C 1
ATOM 688 O O . ALA A 1 92 ? 10.833 6.764 -14.684 1.00 61.81 92 ALA A O 1
ATOM 689 N N . GLY A 1 93 ? 9.412 7.402 -13.051 1.00 63.34 93 GLY A N 1
ATOM 690 C CA . GLY A 1 93 ? 10.293 7.058 -11.947 1.00 63.34 93 GLY A CA 1
ATOM 691 C C . GLY A 1 93 ? 11.594 7.876 -11.919 1.00 63.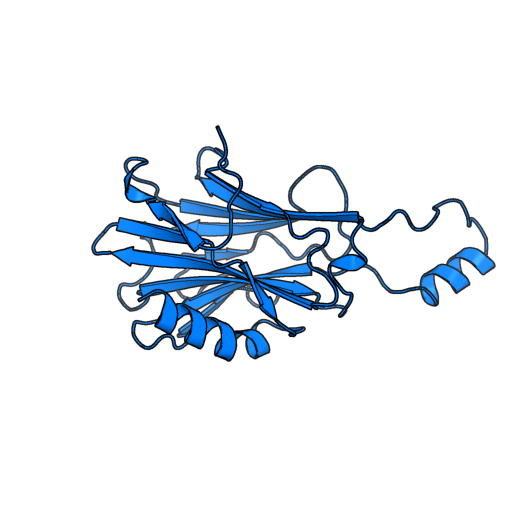34 93 GLY A C 1
ATOM 692 O O . GLY A 1 93 ? 11.906 8.700 -12.787 1.00 63.34 93 GLY A O 1
ATOM 693 N N . GLY A 1 94 ? 12.415 7.623 -10.898 1.00 61.00 94 GLY A N 1
ATOM 694 C CA . GLY A 1 94 ? 13.698 8.300 -10.709 1.00 61.00 94 GLY A CA 1
ATOM 695 C C . GLY A 1 94 ? 13.606 9.647 -9.984 1.00 61.00 94 GLY A C 1
ATOM 696 O O . GLY A 1 94 ? 12.535 10.140 -9.654 1.00 61.00 94 GLY A O 1
ATOM 697 N N . GLY A 1 95 ? 14.773 10.229 -9.690 1.00 58.94 95 GLY A N 1
ATOM 698 C CA . GLY A 1 95 ? 14.901 11.364 -8.768 1.00 58.94 95 GLY A CA 1
ATOM 699 C C . GLY A 1 95 ? 15.254 10.929 -7.340 1.00 58.94 95 GLY A C 1
ATOM 700 O O . GLY A 1 95 ? 15.328 9.741 -7.035 1.00 58.94 95 GLY A O 1
ATOM 701 N N . GLU A 1 96 ? 15.538 11.898 -6.468 1.00 60.12 96 GLU A N 1
ATOM 702 C CA . GLU A 1 96 ? 15.723 11.642 -5.036 1.00 60.12 96 GLU A CA 1
ATOM 703 C C . GLU A 1 96 ? 14.367 11.719 -4.324 1.00 60.12 96 GLU A C 1
ATOM 705 O O . GLU A 1 96 ? 13.759 12.787 -4.277 1.00 60.12 96 GLU A O 1
ATOM 710 N N . GLY A 1 97 ? 13.907 10.609 -3.740 1.00 72.94 97 GLY A N 1
ATOM 711 C CA . GLY A 1 97 ? 12.724 10.591 -2.873 1.00 72.94 97 GLY A CA 1
ATOM 712 C C . GLY A 1 97 ? 11.692 9.526 -3.233 1.00 72.94 97 GLY A C 1
ATOM 713 O O . GLY A 1 97 ? 12.033 8.498 -3.822 1.00 72.94 97 GLY A O 1
ATOM 714 N N . ASP A 1 98 ? 10.454 9.768 -2.800 1.00 81.31 98 ASP A N 1
ATOM 715 C CA . ASP A 1 98 ? 9.289 8.959 -3.159 1.00 81.31 98 ASP A CA 1
ATOM 716 C C . ASP A 1 98 ? 8.707 9.502 -4.465 1.00 81.31 98 ASP A C 1
ATOM 718 O O . ASP A 1 98 ? 8.421 10.697 -4.563 1.00 81.31 98 ASP A O 1
ATOM 722 N N . ASN A 1 99 ? 8.534 8.626 -5.447 1.00 82.94 99 ASN A N 1
ATOM 723 C CA . ASN A 1 99 ? 7.886 8.929 -6.721 1.00 82.94 99 ASN A CA 1
ATOM 724 C C . ASN A 1 99 ? 6.370 9.033 -6.538 1.00 82.94 99 ASN A C 1
ATOM 726 O O . ASN A 1 99 ? 5.740 9.981 -7.002 1.00 82.94 99 ASN A O 1
ATOM 730 N N . GLU A 1 100 ? 5.800 8.116 -5.755 1.00 87.31 100 GLU A N 1
ATOM 731 C CA . GLU A 1 100 ? 4.390 8.135 -5.395 1.00 87.31 100 GLU A CA 1
ATOM 732 C C . GLU A 1 100 ? 4.193 8.206 -3.891 1.00 87.31 100 GLU A C 1
ATOM 734 O O . GLU A 1 100 ? 4.917 7.597 -3.103 1.00 87.31 100 GLU A O 1
ATOM 739 N N . THR A 1 101 ? 3.154 8.930 -3.484 1.00 89.62 101 THR A N 1
ATOM 740 C CA . THR A 1 101 ? 2.745 9.012 -2.084 1.00 89.62 101 THR A CA 1
ATOM 741 C C . THR A 1 101 ? 1.241 8.831 -1.956 1.00 89.62 101 THR A C 1
ATOM 743 O O . THR A 1 101 ? 0.461 9.378 -2.737 1.00 89.62 101 THR A O 1
ATOM 746 N N . ILE A 1 102 ? 0.810 8.074 -0.950 1.00 91.38 102 ILE A N 1
ATOM 747 C CA . ILE A 1 102 ? -0.599 7.919 -0.590 1.00 91.38 102 ILE A CA 1
ATOM 748 C C . ILE A 1 102 ? -0.772 8.321 0.868 1.00 91.38 102 ILE A C 1
ATOM 750 O O . ILE A 1 102 ? -0.223 7.694 1.774 1.00 91.38 102 ILE A O 1
ATOM 754 N N . LYS A 1 103 ? -1.580 9.354 1.094 1.00 91.31 103 LYS A N 1
ATOM 755 C CA . LYS A 1 103 ? -1.932 9.845 2.426 1.00 91.31 103 LYS A CA 1
ATOM 756 C C . LYS A 1 103 ? -3.180 9.138 2.923 1.00 91.31 103 LYS A C 1
ATOM 758 O O . LYS A 1 103 ? -4.173 9.049 2.205 1.00 91.31 103 LYS A O 1
ATOM 763 N N . VAL A 1 104 ? -3.133 8.661 4.157 1.00 90.88 104 VAL A N 1
ATOM 764 C CA . VAL A 1 104 ? -4.204 7.925 4.828 1.00 90.88 104 VAL A CA 1
ATOM 765 C C . VAL A 1 104 ? -4.503 8.617 6.148 1.00 90.88 104 VAL A C 1
ATOM 767 O O . VAL A 1 104 ? -3.714 8.532 7.079 1.00 90.88 104 VAL A O 1
ATOM 770 N N . ASP A 1 105 ? -5.652 9.266 6.255 1.00 89.69 105 ASP A N 1
ATOM 771 C CA . ASP A 1 105 ? -6.209 9.747 7.514 1.00 89.69 105 ASP A CA 1
ATOM 772 C C . ASP A 1 105 ? -6.985 8.611 8.188 1.00 89.69 105 ASP A C 1
ATOM 774 O O . ASP A 1 105 ? -8.068 8.223 7.751 1.00 89.69 105 ASP A O 1
ATOM 778 N N . LEU A 1 106 ? -6.420 8.068 9.263 1.00 86.38 106 LEU A N 1
ATOM 779 C CA . LEU A 1 106 ? -6.988 6.957 10.021 1.00 86.38 106 LEU A CA 1
ATOM 780 C C . LEU A 1 106 ? -8.215 7.366 10.846 1.00 86.38 106 LEU A C 1
ATOM 782 O O . LEU A 1 106 ? -9.018 6.504 11.209 1.00 86.38 106 LEU A O 1
ATOM 786 N N . SER A 1 107 ? -8.366 8.659 11.149 1.00 83.50 107 SER A N 1
ATOM 787 C CA . SER A 1 107 ? -9.463 9.192 11.965 1.00 83.50 107 SER A CA 1
ATOM 788 C C . SER A 1 107 ? -10.771 9.330 11.186 1.00 83.50 107 SER A C 1
ATOM 790 O O . SER A 1 107 ? -11.851 9.252 11.770 1.00 83.50 107 SER A O 1
ATOM 792 N N . MET A 1 108 ? -10.678 9.476 9.862 1.00 86.81 108 MET A N 1
ATOM 793 C CA . MET A 1 108 ? -11.828 9.594 8.962 1.00 86.81 108 MET A CA 1
ATOM 794 C C . MET A 1 108 ? -12.324 8.248 8.414 1.00 86.81 108 MET A C 1
ATOM 796 O O . MET A 1 108 ? -13.291 8.211 7.651 1.00 86.81 108 MET A O 1
ATOM 800 N N . ILE A 1 109 ? -11.671 7.136 8.764 1.00 88.12 109 ILE A N 1
ATOM 801 C CA . ILE A 1 109 ? -12.030 5.817 8.239 1.00 88.12 109 ILE A CA 1
ATOM 802 C C . ILE A 1 109 ? -13.329 5.319 8.895 1.00 88.12 109 ILE A C 1
ATOM 804 O O . ILE A 1 109 ? -13.386 5.195 10.124 1.00 88.12 109 ILE A O 1
ATOM 808 N N . PRO A 1 110 ? -14.362 4.976 8.100 1.00 88.75 110 PRO A N 1
ATOM 809 C CA . PRO A 1 110 ? -15.610 4.432 8.624 1.00 88.75 110 PRO A CA 1
ATOM 810 C C . PRO A 1 110 ? -15.401 3.135 9.411 1.00 88.75 110 PRO A C 1
ATOM 812 O O . PRO A 1 110 ? -14.546 2.321 9.072 1.00 88.75 110 PRO A O 1
ATOM 815 N N . GLU A 1 111 ? -16.251 2.884 10.407 1.00 87.19 111 GLU A N 1
ATOM 816 C CA . GLU A 1 111 ? -16.226 1.647 11.211 1.00 87.19 111 GLU A CA 1
ATOM 817 C C . GLU A 1 111 ? -16.528 0.375 10.414 1.00 87.19 111 GLU A C 1
ATOM 819 O O . GLU A 1 111 ? -16.272 -0.723 10.884 1.00 87.19 111 GLU A O 1
ATOM 824 N N . THR A 1 112 ? -17.038 0.503 9.190 1.00 88.69 112 THR A N 1
ATOM 825 C CA . THR A 1 112 ? -17.225 -0.632 8.280 1.00 88.69 112 THR A CA 1
ATOM 826 C C . THR A 1 112 ? -15.908 -1.171 7.712 1.00 88.69 112 THR A C 1
ATOM 828 O O . THR A 1 112 ? -15.914 -2.229 7.083 1.00 88.69 112 THR A O 1
ATOM 831 N N . ILE A 1 113 ? -14.804 -0.425 7.854 1.00 90.69 113 ILE A N 1
ATOM 832 C CA . ILE A 1 113 ? -13.472 -0.787 7.363 1.00 90.69 113 ILE A CA 1
ATOM 833 C C . ILE A 1 113 ? -12.595 -1.194 8.546 1.00 90.69 113 ILE A C 1
ATOM 835 O O . ILE A 1 113 ? -12.244 -0.366 9.388 1.00 90.69 113 ILE A O 1
ATOM 839 N N . ASP A 1 114 ? -12.176 -2.456 8.539 1.00 90.12 114 ASP A N 1
ATOM 840 C CA . ASP A 1 114 ? -11.333 -3.029 9.590 1.00 90.12 114 ASP A CA 1
ATOM 841 C C . ASP A 1 114 ? -9.873 -3.135 9.163 1.00 90.12 114 ASP A C 1
ATOM 843 O O . ASP A 1 114 ? -8.977 -3.067 10.008 1.00 90.12 114 ASP A O 1
ATOM 847 N N . HIS A 1 115 ? -9.613 -3.278 7.858 1.00 91.62 115 HIS A N 1
ATOM 848 C CA . HIS A 1 115 ? -8.253 -3.432 7.360 1.00 91.62 115 HIS A CA 1
ATOM 849 C C . HIS A 1 115 ? -7.983 -2.607 6.106 1.00 91.62 115 HIS A C 1
ATOM 851 O O . HIS A 1 115 ? -8.808 -2.537 5.192 1.00 91.62 115 HIS A O 1
ATOM 857 N N . LEU A 1 116 ? -6.781 -2.043 6.042 1.00 92.44 116 LEU A N 1
ATOM 858 C CA . LEU A 1 116 ? -6.211 -1.401 4.867 1.00 92.44 116 LEU A CA 1
ATOM 859 C C . LEU A 1 116 ? -5.059 -2.264 4.374 1.00 92.44 116 LEU A C 1
ATOM 861 O O . LEU A 1 116 ? -4.079 -2.456 5.093 1.00 92.44 116 LEU A O 1
ATOM 865 N N . VAL A 1 117 ? -5.171 -2.784 3.159 1.00 92.25 117 VAL A N 1
ATOM 866 C CA . VAL A 1 117 ? -4.110 -3.581 2.542 1.00 92.25 117 VAL A CA 1
ATOM 867 C C . VAL A 1 117 ? -3.346 -2.695 1.575 1.00 92.25 117 VAL A C 1
ATOM 869 O O . VAL A 1 117 ? -3.940 -2.149 0.646 1.00 92.25 117 VAL A O 1
ATOM 872 N N . LEU A 1 118 ? -2.044 -2.555 1.809 1.00 91.31 118 LEU A N 1
ATOM 873 C CA . LEU A 1 118 ? -1.152 -1.772 0.965 1.00 91.31 118 LEU A CA 1
ATOM 874 C C . LEU A 1 118 ? -0.487 -2.700 -0.042 1.00 91.31 118 LEU A C 1
ATOM 876 O O . LEU A 1 118 ? 0.141 -3.701 0.328 1.00 91.31 118 LEU A O 1
ATOM 880 N N . THR A 1 119 ? -0.625 -2.357 -1.312 1.00 91.12 119 THR A N 1
ATOM 881 C CA . THR A 1 119 ? -0.111 -3.144 -2.426 1.00 91.12 119 THR A CA 1
ATOM 882 C C . THR A 1 119 ? 0.701 -2.272 -3.361 1.00 91.12 119 THR A C 1
ATOM 884 O O . THR A 1 119 ? 0.383 -1.103 -3.550 1.00 91.12 119 THR A O 1
ATOM 887 N N . VAL A 1 120 ? 1.720 -2.870 -3.962 1.00 89.44 120 VAL A N 1
ATOM 888 C CA . VAL A 1 120 ? 2.533 -2.272 -5.017 1.00 89.44 120 VAL A CA 1
ATOM 889 C C . VAL A 1 120 ? 2.533 -3.230 -6.199 1.00 89.44 120 VAL A C 1
ATOM 891 O O . VAL A 1 120 ? 2.710 -4.435 -6.004 1.00 89.44 120 VAL A O 1
ATOM 894 N N . ASN A 1 121 ? 2.335 -2.728 -7.411 1.00 89.50 121 ASN A N 1
ATOM 895 C CA . ASN A 1 121 ? 2.393 -3.531 -8.630 1.00 89.50 121 ASN A CA 1
ATOM 896 C C . ASN A 1 121 ? 3.107 -2.791 -9.752 1.00 89.50 121 ASN A C 1
ATOM 898 O O . ASN A 1 121 ? 3.028 -1.578 -9.835 1.00 89.50 121 ASN A O 1
ATOM 902 N N . SER A 1 122 ? 3.748 -3.531 -10.651 1.00 85.94 122 SER A N 1
ATOM 903 C CA . SER A 1 122 ? 4.191 -2.984 -11.928 1.00 85.94 122 SER A CA 1
ATOM 904 C C . SER A 1 122 ? 3.035 -3.022 -12.922 1.00 85.94 122 SER A C 1
ATOM 906 O O . SER A 1 122 ? 2.538 -4.102 -13.268 1.00 85.94 122 SER A O 1
ATOM 908 N N . PHE A 1 123 ? 2.595 -1.848 -13.373 1.00 80.25 123 PHE A N 1
ATOM 909 C CA . PHE A 1 123 ? 1.545 -1.727 -14.384 1.00 80.25 123 PHE A CA 1
ATOM 910 C C . PHE A 1 123 ? 2.041 -2.175 -15.761 1.00 80.25 123 PHE A C 1
ATOM 912 O O . PHE A 1 123 ? 1.386 -2.948 -16.471 1.00 80.25 123 PHE A O 1
ATOM 919 N N . SER A 1 124 ? 3.242 -1.717 -16.112 1.00 76.06 124 SER A N 1
ATOM 920 C CA . SER A 1 124 ? 3.941 -2.000 -17.365 1.00 76.06 124 SER A CA 1
ATOM 921 C C . SER A 1 124 ? 4.388 -3.470 -17.471 1.00 76.06 124 SER A C 1
ATOM 923 O O . SER A 1 124 ? 4.422 -4.039 -18.569 1.00 76.06 124 SER A O 1
ATOM 925 N N . GLY A 1 125 ? 4.537 -4.154 -16.331 1.00 72.75 125 GLY A N 1
ATOM 926 C CA . GLY A 1 125 ? 4.706 -5.604 -16.236 1.00 72.75 125 GLY A CA 1
ATOM 927 C C . GLY A 1 125 ? 6.159 -6.067 -16.161 1.00 72.75 125 GLY A C 1
ATOM 928 O O . GLY A 1 125 ? 6.413 -7.264 -16.334 1.00 72.75 125 GLY A O 1
ATOM 929 N N . GLU A 1 126 ? 7.090 -5.150 -15.916 1.00 76.19 126 GLU A N 1
ATOM 930 C CA . GLU A 1 126 ? 8.475 -5.443 -15.579 1.00 76.19 126 GLU A CA 1
ATOM 931 C C . GLU A 1 126 ? 8.569 -6.096 -14.199 1.00 76.19 126 GLU A C 1
ATOM 933 O O . GLU A 1 126 ? 7.714 -5.968 -13.317 1.00 76.19 126 GLU A O 1
ATOM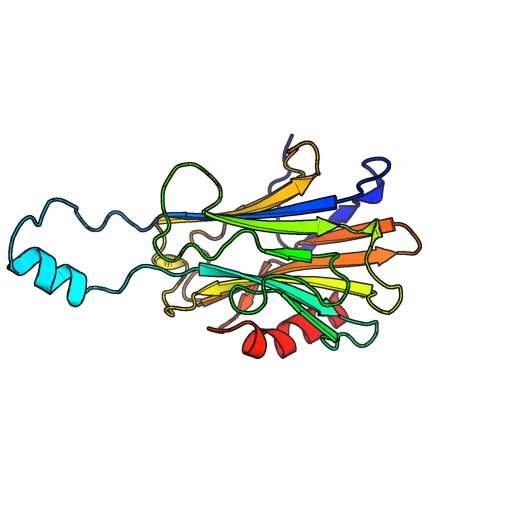 938 N N . LYS A 1 127 ? 9.648 -6.847 -14.020 1.00 80.38 127 LYS A N 1
ATOM 939 C CA . LYS A 1 127 ? 9.926 -7.556 -12.777 1.00 80.38 127 LYS A CA 1
ATOM 940 C C . LYS A 1 127 ? 10.651 -6.637 -11.814 1.00 80.38 127 LYS A C 1
ATOM 942 O O . LYS A 1 127 ? 11.509 -5.861 -12.230 1.00 80.38 127 LYS A O 1
ATOM 947 N N . PHE A 1 128 ? 10.428 -6.814 -10.513 1.00 78.00 128 PHE A N 1
ATOM 948 C CA . PHE A 1 128 ? 11.185 -6.060 -9.507 1.00 78.00 128 PHE A CA 1
ATOM 949 C C . PHE A 1 128 ? 12.707 -6.280 -9.603 1.00 78.00 128 PHE A C 1
ATOM 951 O O . PHE A 1 128 ? 13.477 -5.415 -9.200 1.00 78.00 128 PHE A O 1
ATOM 958 N N . SER A 1 129 ? 13.160 -7.399 -10.183 1.00 74.50 129 SER A N 1
ATOM 959 C CA . SER A 1 129 ? 14.577 -7.650 -10.489 1.00 74.50 129 SER A CA 1
ATOM 960 C C . SER A 1 129 ? 15.190 -6.722 -11.545 1.00 74.50 129 SER A C 1
ATOM 962 O O . SER A 1 129 ? 16.410 -6.663 -11.654 1.00 74.50 129 SER A O 1
ATOM 964 N N . GLU A 1 130 ? 14.376 -6.055 -12.363 1.00 75.31 130 GLU A N 1
ATOM 965 C CA . GLU A 1 130 ? 14.838 -5.143 -13.423 1.00 75.31 130 GLU A CA 1
ATOM 966 C C . GLU A 1 130 ? 15.004 -3.698 -12.914 1.00 75.31 130 GLU A C 1
ATOM 968 O O . GLU A 1 130 ? 15.565 -2.843 -13.600 1.00 75.31 130 GLU A O 1
ATOM 973 N N . LEU A 1 131 ? 14.571 -3.436 -11.677 1.00 75.94 131 LEU A N 1
ATOM 974 C CA . LEU A 1 131 ? 14.735 -2.164 -10.983 1.00 75.94 131 LEU A CA 1
ATOM 975 C C . LEU A 1 131 ? 16.106 -2.096 -10.304 1.00 75.94 131 LEU A C 1
ATOM 977 O O . LEU A 1 131 ? 16.537 -3.045 -9.649 1.00 75.94 131 LEU A O 1
ATOM 981 N N . LYS A 1 132 ? 16.778 -0.943 -10.393 1.00 76.50 132 LYS A N 1
ATOM 982 C CA . LYS A 1 132 ? 18.061 -0.714 -9.699 1.00 76.50 132 LYS A CA 1
ATOM 983 C C . LYS A 1 132 ? 17.864 -0.454 -8.216 1.00 76.50 132 LYS A C 1
ATOM 985 O O . LYS A 1 132 ? 18.660 -0.894 -7.395 1.00 76.50 132 LYS A O 1
ATOM 990 N N . SER A 1 133 ? 16.823 0.296 -7.885 1.00 80.38 133 SER A N 1
ATOM 991 C CA . SER A 1 133 ? 16.425 0.557 -6.511 1.00 80.38 133 SER A CA 1
ATOM 992 C C . SER A 1 133 ? 14.922 0.719 -6.478 1.00 80.38 133 SER A C 1
ATOM 994 O O . SER A 1 133 ? 14.381 1.474 -7.280 1.00 80.38 133 SER A O 1
ATOM 996 N N . ALA A 1 134 ? 14.254 0.025 -5.569 1.00 83.31 134 ALA A N 1
ATOM 997 C CA . ALA A 1 134 ? 12.858 0.263 -5.268 1.00 83.31 134 ALA A CA 1
ATOM 998 C C . ALA A 1 134 ? 12.610 0.023 -3.783 1.00 83.31 134 ALA A C 1
ATOM 1000 O O . ALA A 1 134 ? 13.148 -0.917 -3.189 1.00 83.31 134 ALA A O 1
ATOM 1001 N N . TYR A 1 135 ? 11.808 0.881 -3.169 1.00 86.19 135 TYR A N 1
ATOM 1002 C CA . TYR A 1 135 ? 11.445 0.772 -1.766 1.00 86.19 135 TYR A CA 1
ATOM 1003 C C . TYR A 1 135 ? 10.043 1.328 -1.528 1.00 86.19 135 TYR A C 1
ATOM 1005 O O . TYR A 1 135 ? 9.638 2.315 -2.134 1.00 86.19 135 TYR A O 1
ATOM 1013 N N . GLY A 1 136 ? 9.312 0.692 -0.619 1.00 87.06 136 GLY A N 1
ATOM 1014 C CA . GLY A 1 136 ? 8.097 1.238 -0.028 1.00 87.06 136 GLY A CA 1
ATOM 1015 C C . GLY A 1 136 ? 8.384 1.649 1.408 1.00 87.06 136 GLY A C 1
ATOM 1016 O O . GLY A 1 136 ? 9.041 0.911 2.138 1.00 87.06 136 GLY A O 1
ATOM 1017 N N . ARG A 1 137 ? 7.906 2.803 1.851 1.00 87.06 137 ARG A N 1
ATOM 1018 C CA . ARG A 1 137 ? 8.061 3.268 3.231 1.00 87.06 137 ARG A CA 1
ATOM 1019 C C . ARG A 1 137 ? 6.755 3.783 3.799 1.00 87.06 137 ARG A C 1
ATOM 1021 O O . ARG A 1 137 ? 5.829 4.121 3.071 1.00 87.06 137 ARG A O 1
ATOM 1028 N N . ILE A 1 138 ? 6.690 3.812 5.121 1.00 86.12 138 ILE A N 1
ATOM 1029 C CA . ILE A 1 138 ? 5.550 4.302 5.882 1.00 86.12 138 ILE A CA 1
ATOM 1030 C C . ILE A 1 138 ? 6.059 5.366 6.838 1.00 86.12 138 ILE A C 1
ATOM 1032 O O . ILE A 1 138 ? 6.865 5.086 7.733 1.00 86.12 138 ILE A O 1
ATOM 1036 N N . ASN A 1 139 ? 5.545 6.571 6.645 1.00 86.25 139 ASN A N 1
ATOM 1037 C CA . ASN A 1 139 ? 5.831 7.742 7.450 1.00 86.25 139 ASN A CA 1
ATOM 1038 C C . ASN A 1 139 ? 4.570 8.156 8.219 1.00 86.25 139 ASN A C 1
ATOM 1040 O O . ASN A 1 139 ? 3.450 7.806 7.838 1.00 86.25 139 ASN A O 1
ATOM 1044 N N . ASP A 1 140 ? 4.748 8.897 9.307 1.00 81.94 140 ASP A N 1
ATOM 1045 C CA . ASP A 1 140 ? 3.648 9.631 9.939 1.00 81.94 140 ASP A CA 1
ATOM 1046 C C . ASP A 1 140 ? 3.498 11.052 9.377 1.00 81.94 140 ASP A C 1
ATOM 1048 O O . ASP A 1 140 ? 4.229 11.481 8.483 1.00 81.94 140 ASP A O 1
ATOM 1052 N N . ASP A 1 141 ? 2.536 11.788 9.928 1.00 75.56 141 ASP A N 1
ATOM 1053 C CA . ASP A 1 141 ? 2.254 13.193 9.626 1.00 75.56 141 ASP A CA 1
ATOM 1054 C C . ASP A 1 141 ? 3.421 14.147 9.910 1.00 75.56 141 ASP A C 1
ATOM 1056 O O . ASP A 1 141 ? 3.515 15.206 9.290 1.00 75.56 141 ASP A O 1
ATOM 1060 N N . SER A 1 142 ? 4.323 13.775 10.818 1.00 77.25 142 SER A N 1
ATOM 1061 C CA . SER A 1 142 ? 5.545 14.525 11.115 1.00 77.25 142 SER A CA 1
ATOM 1062 C C . SER A 1 142 ? 6.701 14.214 10.154 1.00 77.25 142 SER A C 1
ATOM 1064 O O . SER A 1 142 ? 7.763 14.833 10.248 1.00 77.25 142 SER A O 1
ATOM 1066 N N . GLY A 1 143 ? 6.506 13.271 9.223 1.00 76.00 143 GLY A N 1
ATOM 1067 C CA . GLY A 1 143 ? 7.527 12.799 8.288 1.00 76.00 143 GLY A CA 1
ATOM 1068 C C . GLY A 1 143 ? 8.517 11.809 8.908 1.00 76.00 143 GLY A C 1
ATOM 1069 O O . GLY A 1 143 ? 9.542 11.494 8.299 1.00 76.00 143 GLY A O 1
ATOM 1070 N N . LYS A 1 144 ? 8.246 11.305 10.118 1.00 80.69 144 LYS A N 1
ATOM 1071 C CA . LYS A 1 144 ? 9.070 10.277 10.758 1.00 80.69 144 LYS A CA 1
ATOM 1072 C C . LYS A 1 144 ? 8.786 8.941 10.079 1.00 80.69 144 LYS A C 1
ATOM 1074 O O . LYS A 1 144 ? 7.671 8.428 10.109 1.00 80.69 144 LYS A O 1
ATOM 1079 N N . GLU A 1 145 ? 9.831 8.364 9.496 1.00 83.81 145 GLU A N 1
ATOM 1080 C CA . GLU A 1 145 ? 9.794 7.027 8.907 1.00 83.81 145 GLU A CA 1
ATOM 1081 C C . GLU A 1 145 ? 9.694 5.970 10.013 1.00 83.81 145 GLU A C 1
ATOM 1083 O O . GLU A 1 145 ? 10.619 5.780 10.811 1.00 83.81 145 GLU A O 1
ATOM 1088 N N . HIS A 1 146 ? 8.560 5.274 10.054 1.00 78.38 146 HIS A N 1
ATOM 1089 C CA . HIS A 1 146 ? 8.327 4.148 10.964 1.00 78.38 146 HIS A CA 1
ATOM 1090 C C . HIS A 1 146 ? 8.889 2.859 10.395 1.00 78.38 146 HIS A C 1
ATOM 1092 O O . HIS A 1 146 ? 9.395 2.007 11.126 1.00 78.38 146 HIS A O 1
ATOM 1098 N N . ALA A 1 147 ? 8.777 2.729 9.079 1.00 78.81 147 ALA A N 1
ATOM 1099 C CA . ALA A 1 147 ? 8.917 1.469 8.393 1.00 78.81 147 ALA A CA 1
ATOM 1100 C C . ALA A 1 147 ? 9.431 1.693 6.976 1.00 78.81 147 ALA A C 1
ATOM 1102 O O . ALA A 1 147 ? 8.910 2.540 6.254 1.00 78.81 147 ALA A O 1
ATOM 1103 N N . ARG A 1 148 ? 10.401 0.888 6.554 1.00 84.50 148 ARG A N 1
ATOM 1104 C CA . ARG A 1 148 ? 10.868 0.834 5.167 1.00 84.50 148 ARG A CA 1
ATOM 1105 C C . ARG A 1 148 ? 10.963 -0.615 4.725 1.00 84.50 148 ARG A C 1
ATOM 1107 O O . ARG A 1 148 ? 11.395 -1.462 5.495 1.00 84.50 148 ARG A O 1
ATOM 1114 N N . TYR A 1 149 ? 10.548 -0.879 3.498 1.00 81.62 149 TYR A N 1
ATOM 1115 C CA . TYR A 1 149 ? 10.553 -2.180 2.861 1.00 81.62 149 TYR A CA 1
ATOM 1116 C C . TYR A 1 149 ? 11.295 -2.069 1.531 1.00 81.62 149 TYR A C 1
ATOM 1118 O O . TYR A 1 149 ? 10.842 -1.386 0.613 1.00 81.62 149 TYR A O 1
ATOM 1126 N N . THR A 1 150 ? 12.443 -2.730 1.421 1.00 82.44 150 THR A N 1
ATOM 1127 C CA . THR A 1 150 ? 13.215 -2.757 0.175 1.00 82.44 150 THR A CA 1
ATOM 1128 C C . THR A 1 150 ? 12.577 -3.743 -0.801 1.00 82.44 150 THR A C 1
ATOM 1130 O O . THR A 1 150 ? 12.373 -4.911 -0.480 1.00 82.44 150 THR A O 1
ATOM 1133 N N . LEU A 1 151 ? 12.232 -3.249 -1.988 1.00 75.12 151 LEU A N 1
ATOM 1134 C CA . LEU A 1 151 ? 11.602 -3.998 -3.079 1.00 75.12 151 LEU A CA 1
ATOM 1135 C C . LEU A 1 151 ? 12.639 -4.537 -4.075 1.00 75.12 151 LEU A C 1
ATOM 1137 O O . LEU A 1 151 ? 12.354 -5.476 -4.818 1.00 75.12 151 LEU A O 1
ATOM 1141 N N . THR A 1 152 ? 13.837 -3.949 -4.089 1.00 69.06 152 THR A N 1
ATOM 1142 C CA . THR A 1 152 ? 14.967 -4.411 -4.900 1.00 69.06 152 THR A CA 1
ATOM 1143 C C . THR A 1 152 ? 15.282 -5.879 -4.596 1.00 69.06 152 THR A C 1
ATOM 1145 O O . THR A 1 152 ? 15.191 -6.312 -3.451 1.00 69.06 152 THR A O 1
ATOM 1148 N N . GLU A 1 153 ? 15.655 -6.647 -5.624 1.00 61.31 153 GLU A N 1
ATOM 1149 C CA . GLU A 1 153 ? 16.043 -8.070 -5.532 1.00 61.31 153 GLU A CA 1
ATOM 1150 C C . GLU A 1 153 ? 14.923 -9.055 -5.176 1.00 61.31 153 GLU A C 1
ATOM 1152 O O . GLU A 1 153 ? 15.168 -10.254 -5.040 1.00 61.31 153 GLU A O 1
ATOM 1157 N N . MET A 1 154 ? 13.668 -8.610 -5.128 1.00 68.50 154 MET A N 1
ATOM 1158 C CA . MET A 1 154 ? 12.544 -9.498 -4.828 1.00 68.50 154 MET A CA 1
ATOM 1159 C C . MET A 1 154 ? 12.187 -10.482 -5.953 1.00 68.50 154 MET A C 1
ATOM 1161 O O . MET A 1 154 ? 11.188 -11.187 -5.867 1.00 68.50 154 MET A O 1
ATOM 1165 N N . GLY A 1 155 ? 13.039 -10.606 -6.973 1.00 67.56 155 GLY A N 1
ATOM 1166 C CA . GLY A 1 155 ? 12.979 -11.646 -7.992 1.00 67.56 155 GLY A CA 1
ATOM 1167 C C . GLY A 1 155 ? 12.047 -11.315 -9.154 1.00 67.56 155 GLY A C 1
ATOM 1168 O O . GLY A 1 155 ? 11.847 -10.159 -9.518 1.00 67.56 155 GLY A O 1
ATOM 1169 N N . ALA A 1 156 ? 11.496 -12.363 -9.766 1.00 77.31 156 ALA A N 1
ATOM 1170 C CA . ALA A 1 156 ? 10.747 -12.282 -11.019 1.00 77.31 156 ALA A CA 1
ATOM 1171 C C . ALA A 1 156 ? 9.258 -11.915 -10.861 1.00 77.31 156 ALA A C 1
ATOM 1173 O O . ALA A 1 156 ? 8.483 -12.179 -11.779 1.00 77.31 156 ALA A O 1
ATOM 1174 N N . TYR A 1 157 ? 8.868 -11.350 -9.718 1.00 83.44 157 TYR A N 1
ATOM 1175 C CA . TYR A 1 157 ? 7.482 -10.993 -9.422 1.00 83.44 157 TYR A CA 1
ATOM 1176 C C . TYR A 1 157 ? 7.144 -9.592 -9.924 1.00 83.44 157 TYR A C 1
ATOM 1178 O O . TYR A 1 157 ? 8.018 -8.730 -10.045 1.00 83.44 157 TYR A O 1
ATOM 1186 N N . THR A 1 158 ? 5.857 -9.389 -10.188 1.00 85.06 158 THR A N 1
ATOM 1187 C CA . THR A 1 158 ? 5.302 -8.128 -10.710 1.00 85.06 158 THR A CA 1
ATOM 1188 C C . THR A 1 158 ? 4.482 -7.361 -9.675 1.00 85.06 158 THR A C 1
ATOM 1190 O O . THR A 1 158 ? 4.212 -6.181 -9.869 1.00 85.06 158 THR A O 1
ATOM 1193 N N . ALA A 1 159 ? 4.105 -7.995 -8.561 1.00 87.62 159 ALA A N 1
ATOM 1194 C CA . ALA A 1 159 ? 3.357 -7.358 -7.490 1.00 87.62 159 ALA A CA 1
ATOM 1195 C C . ALA A 1 159 ? 3.779 -7.812 -6.091 1.00 87.62 159 ALA A C 1
ATOM 1197 O O . ALA A 1 159 ? 4.304 -8.905 -5.857 1.00 87.62 159 ALA A O 1
ATOM 1198 N N . LEU A 1 160 ? 3.506 -6.950 -5.125 1.00 88.19 160 LEU A N 1
ATOM 1199 C CA . LEU A 1 160 ? 3.799 -7.154 -3.724 1.00 88.19 160 LEU A CA 1
ATOM 1200 C C . LEU A 1 160 ? 2.658 -6.618 -2.872 1.00 88.19 160 LEU A C 1
ATOM 1202 O O . LEU A 1 160 ? 2.254 -5.464 -2.990 1.00 88.19 160 LEU A O 1
ATOM 1206 N N . VAL A 1 161 ? 2.223 -7.421 -1.908 1.00 89.19 161 VAL A N 1
ATOM 1207 C CA . VAL A 1 161 ? 1.473 -6.905 -0.765 1.00 89.19 161 VAL A CA 1
ATOM 1208 C C . VAL A 1 161 ? 2.460 -6.545 0.338 1.00 89.19 161 VAL A C 1
ATOM 1210 O O . VAL A 1 161 ? 3.061 -7.427 0.959 1.00 89.19 161 VAL A O 1
ATOM 1213 N N . VAL A 1 162 ? 2.641 -5.242 0.559 1.00 87.88 162 VAL A N 1
ATOM 1214 C CA . VAL A 1 162 ? 3.617 -4.700 1.516 1.00 87.88 162 VAL A CA 1
ATOM 1215 C C . VAL A 1 162 ? 3.197 -5.068 2.932 1.00 87.88 162 VAL A C 1
ATOM 1217 O O . VAL A 1 162 ? 3.967 -5.647 3.701 1.00 87.88 162 VAL A O 1
ATOM 1220 N N . GLY A 1 163 ? 1.941 -4.793 3.271 1.00 88.38 163 GLY A N 1
ATOM 1221 C CA . GLY A 1 163 ? 1.418 -5.054 4.598 1.00 88.38 163 GLY A CA 1
ATOM 1222 C C . GLY A 1 163 ? -0.043 -4.679 4.754 1.00 88.38 163 GLY A C 1
ATOM 1223 O O . GLY A 1 163 ? -0.697 -4.213 3.819 1.00 88.38 163 GLY A O 1
ATOM 1224 N N . VAL A 1 164 ? -0.546 -4.911 5.961 1.00 90.25 164 VAL A N 1
ATOM 1225 C CA . VAL A 1 164 ? -1.938 -4.669 6.332 1.00 90.25 164 VAL A CA 1
ATOM 1226 C C . VAL A 1 164 ? -1.984 -3.820 7.593 1.00 90.25 164 VAL A C 1
ATOM 1228 O O . VAL A 1 164 ? -1.484 -4.232 8.641 1.00 90.25 164 VAL A O 1
ATOM 1231 N N . ALA A 1 165 ? -2.622 -2.655 7.514 1.00 89.38 165 ALA A N 1
ATOM 1232 C CA . ALA A 1 165 ? -3.052 -1.922 8.696 1.00 89.38 165 ALA A CA 1
ATOM 1233 C C . ALA A 1 165 ? -4.391 -2.497 9.161 1.00 89.38 165 ALA A C 1
ATOM 1235 O O . ALA A 1 165 ? -5.333 -2.568 8.383 1.00 89.38 165 ALA A O 1
ATOM 1236 N N . SER A 1 166 ? -4.473 -2.925 10.414 1.00 89.31 166 SER A N 1
ATOM 1237 C CA . SER A 1 166 ? -5.685 -3.474 11.022 1.00 89.31 166 SER A CA 1
ATOM 1238 C C . SER A 1 166 ? -6.131 -2.604 12.184 1.00 89.31 166 SER A C 1
ATOM 1240 O O . SER A 1 166 ? -5.304 -2.189 13.004 1.00 89.31 166 SER A O 1
ATOM 1242 N N . ARG A 1 167 ? -7.434 -2.363 12.270 1.00 87.19 167 ARG A N 1
ATOM 1243 C CA . ARG A 1 167 ? -8.061 -1.624 13.358 1.00 87.19 167 ARG A CA 1
ATOM 1244 C C . ARG A 1 167 ? -8.281 -2.539 14.563 1.00 87.19 167 ARG A C 1
ATOM 1246 O O . ARG A 1 167 ? -8.781 -3.653 14.442 1.00 87.19 167 ARG A O 1
ATOM 1253 N N . LYS A 1 168 ? -7.918 -2.057 15.749 1.00 82.81 168 LYS A N 1
ATOM 1254 C CA . LYS A 1 168 ? -8.190 -2.678 17.051 1.00 82.81 168 LYS A CA 1
ATOM 1255 C C . LYS A 1 168 ? -8.819 -1.629 17.965 1.00 82.81 168 LYS A C 1
ATOM 1257 O O . LYS A 1 168 ? -8.126 -0.845 18.612 1.00 82.81 168 LYS A O 1
ATOM 1262 N N . GLY A 1 169 ? -10.152 -1.595 17.988 1.00 81.06 169 GLY A N 1
ATOM 1263 C CA . GLY A 1 169 ? -10.914 -0.570 18.706 1.00 81.06 169 GLY A CA 1
ATOM 1264 C C . GLY A 1 169 ? -10.721 0.816 18.082 1.00 81.06 169 GLY A C 1
ATOM 1265 O O . GLY A 1 169 ? -11.063 1.032 16.919 1.00 81.06 169 GLY A O 1
ATOM 1266 N N . SER A 1 170 ? -10.161 1.754 18.847 1.00 75.50 170 SER A N 1
ATOM 1267 C CA . SER A 1 170 ? -9.798 3.100 18.373 1.00 75.50 170 SER A CA 1
ATOM 1268 C C . SER A 1 170 ? -8.390 3.186 17.778 1.00 75.50 170 SER A C 1
ATOM 1270 O O . SER A 1 170 ? -8.012 4.234 17.265 1.00 75.50 170 SER A O 1
ATOM 1272 N N . ASN A 1 171 ? -7.604 2.115 17.882 1.00 82.19 171 ASN A N 1
ATOM 1273 C CA . ASN A 1 171 ? -6.193 2.112 17.521 1.00 82.19 171 ASN A CA 1
ATOM 1274 C C . ASN A 1 171 ? -5.957 1.335 16.226 1.00 82.19 171 ASN A C 1
ATOM 1276 O O . ASN A 1 171 ? -6.729 0.445 15.869 1.00 82.19 171 ASN A O 1
ATOM 1280 N N . TRP A 1 172 ? -4.850 1.634 15.556 1.00 85.75 172 TRP A N 1
ATOM 1281 C CA . TRP A 1 172 ? -4.403 0.918 14.367 1.00 85.75 172 TRP A CA 1
ATOM 1282 C C . TRP A 1 172 ? -3.085 0.198 14.643 1.00 85.75 172 TRP A C 1
ATOM 1284 O O . TRP A 1 172 ? -2.227 0.690 15.371 1.00 85.75 172 TRP A O 1
ATOM 1294 N N . SER A 1 173 ? -2.922 -0.978 14.050 1.00 85.56 173 SER A N 1
ATOM 1295 C CA . SER A 1 173 ? -1.667 -1.731 14.049 1.00 85.56 173 SER A CA 1
ATOM 1296 C C . SER A 1 173 ? -1.299 -2.081 12.618 1.00 85.56 173 SER A C 1
ATOM 1298 O O . SER A 1 173 ? -2.140 -2.607 11.891 1.00 85.56 173 SER A O 1
ATOM 1300 N N . PHE A 1 174 ? -0.064 -1.816 12.215 1.00 86.25 174 PHE A N 1
ATOM 1301 C CA . PHE A 1 174 ? 0.442 -2.161 10.895 1.00 86.25 174 PHE A CA 1
ATOM 1302 C C . PHE A 1 174 ? 1.253 -3.452 10.957 1.00 86.25 174 PHE A C 1
ATOM 1304 O O . PHE A 1 174 ? 2.181 -3.570 11.751 1.00 86.25 174 PHE A O 1
ATOM 1311 N N . LYS A 1 175 ? 0.940 -4.424 10.103 1.00 86.62 175 LYS A N 1
ATOM 1312 C CA . LYS A 1 175 ? 1.711 -5.661 9.965 1.00 86.62 175 LYS A CA 1
ATOM 1313 C C . LYS A 1 175 ? 2.357 -5.720 8.590 1.00 86.62 175 LYS A C 1
ATOM 1315 O O . LYS A 1 175 ? 1.657 -5.736 7.580 1.00 86.62 175 LYS A O 1
ATOM 1320 N N . ALA A 1 176 ? 3.681 -5.798 8.561 1.00 84.44 176 ALA A N 1
ATOM 1321 C CA . ALA A 1 176 ? 4.447 -6.050 7.353 1.00 84.44 176 ALA A CA 1
ATOM 1322 C C . ALA A 1 176 ? 4.251 -7.505 6.923 1.00 84.44 176 ALA A C 1
ATOM 1324 O O . ALA A 1 176 ? 4.505 -8.436 7.689 1.00 84.44 176 ALA A O 1
ATOM 1325 N N . VAL A 1 177 ? 3.782 -7.708 5.696 1.00 85.75 177 VAL A N 1
ATOM 1326 C CA . VAL A 1 177 ? 3.482 -9.040 5.157 1.00 85.75 177 VAL A CA 1
ATOM 1327 C C . VAL A 1 177 ? 4.514 -9.448 4.115 1.00 85.75 177 VAL A C 1
ATOM 1329 O O . VAL A 1 177 ? 4.947 -10.600 4.123 1.00 85.75 177 VAL A O 1
ATOM 1332 N N . GLY A 1 178 ? 4.918 -8.537 3.227 1.00 83.50 178 GLY A N 1
ATOM 1333 C CA . GLY A 1 178 ? 5.927 -8.829 2.208 1.00 83.50 178 GLY A CA 1
ATOM 1334 C C . GLY A 1 178 ? 5.568 -10.029 1.320 1.00 83.50 178 GLY A C 1
ATOM 1335 O O . GLY A 1 178 ? 6.404 -10.907 1.084 1.00 83.50 178 GLY A O 1
ATOM 1336 N N . LYS A 1 179 ? 4.299 -10.154 0.902 1.00 85.69 179 LYS A N 1
ATOM 1337 C CA . LYS A 1 179 ? 3.846 -11.286 0.075 1.00 85.69 179 LYS A CA 1
ATOM 1338 C C . LYS A 1 179 ? 4.016 -10.956 -1.401 1.00 85.69 179 LYS A C 1
ATOM 1340 O O . LYS A 1 179 ? 3.272 -10.147 -1.948 1.00 85.69 179 LYS A O 1
ATOM 1345 N N . LEU A 1 180 ? 4.977 -11.622 -2.025 1.00 86.12 180 LEU A N 1
ATOM 1346 C CA . LEU A 1 180 ? 5.213 -11.565 -3.462 1.00 86.12 180 LEU A CA 1
ATOM 1347 C C . LEU A 1 180 ? 4.114 -12.300 -4.227 1.00 86.12 180 LEU A C 1
ATOM 1349 O O . LEU A 1 180 ? 3.666 -13.373 -3.807 1.00 86.12 180 LEU A O 1
ATOM 1353 N N . CYS A 1 181 ? 3.673 -11.702 -5.327 1.00 85.25 181 CYS A N 1
ATOM 1354 C CA . CYS A 1 181 ? 2.628 -12.230 -6.192 1.00 85.25 181 CYS A CA 1
ATOM 1355 C C . CYS A 1 181 ? 2.762 -11.662 -7.608 1.00 85.25 181 CYS A C 1
ATOM 1357 O O . CYS A 1 181 ? 3.573 -10.776 -7.871 1.00 85.25 181 CYS A O 1
ATOM 1359 N N . ASP A 1 182 ? 1.950 -12.184 -8.520 1.00 84.38 182 ASP A N 1
ATOM 1360 C CA . ASP A 1 182 ? 1.882 -11.689 -9.886 1.00 84.38 182 ASP A CA 1
ATOM 1361 C C . ASP A 1 182 ? 0.560 -10.971 -10.122 1.00 84.38 182 ASP A C 1
ATOM 1363 O O . ASP A 1 182 ? -0.517 -11.485 -9.810 1.00 84.38 182 ASP A O 1
ATOM 1367 N N . GLY A 1 183 ? 0.650 -9.764 -10.666 1.00 81.19 183 GLY A N 1
ATOM 1368 C CA . GLY A 1 183 ? -0.505 -8.927 -10.930 1.00 81.19 183 GLY A CA 1
ATOM 1369 C C . GLY A 1 183 ? -0.079 -7.581 -11.486 1.00 81.19 183 GLY A C 1
ATOM 1370 O O . GLY A 1 183 ? 0.807 -6.935 -10.946 1.00 81.19 183 GLY A O 1
ATOM 1371 N N . ARG A 1 184 ? -0.735 -7.149 -12.561 1.00 81.62 184 ARG A N 1
ATOM 1372 C CA . ARG A 1 184 ? -0.494 -5.834 -13.177 1.00 81.62 184 ARG A CA 1
ATOM 1373 C C . ARG A 1 184 ? -1.454 -4.761 -12.694 1.00 81.62 184 ARG A C 1
ATOM 1375 O O . ARG A 1 184 ? -1.331 -3.607 -13.063 1.00 81.62 184 ARG A O 1
ATOM 1382 N N . THR A 1 185 ? -2.486 -5.160 -11.955 1.00 84.19 185 THR A N 1
ATOM 1383 C CA . THR A 1 185 ? -3.525 -4.246 -11.485 1.00 84.19 185 THR A CA 1
ATOM 1384 C C . THR A 1 185 ? -3.967 -4.623 -10.085 1.00 84.19 185 THR A C 1
ATOM 1386 O O . THR A 1 185 ? -4.072 -5.807 -9.747 1.00 84.19 185 THR A O 1
ATOM 1389 N N . VAL A 1 186 ? -4.361 -3.618 -9.305 1.00 83.81 186 VAL A N 1
ATOM 1390 C CA . VAL A 1 186 ? -4.922 -3.803 -7.961 1.00 83.81 186 VAL A CA 1
ATOM 1391 C C . VAL A 1 186 ? -6.109 -4.777 -7.933 1.00 83.81 186 VAL A C 1
ATOM 1393 O O . VAL A 1 186 ? -6.297 -5.512 -6.966 1.00 83.81 186 VAL A O 1
ATOM 1396 N N . SER A 1 187 ? -6.898 -4.859 -9.010 1.00 85.06 187 SER A N 1
ATOM 1397 C CA . SER A 1 187 ? -8.024 -5.795 -9.120 1.00 85.06 187 SER A CA 1
ATOM 1398 C C . SER A 1 187 ? -7.594 -7.261 -9.048 1.00 85.06 187 SER A C 1
ATOM 1400 O O . SER A 1 187 ? -8.301 -8.061 -8.437 1.00 85.06 187 SER A O 1
ATOM 1402 N N . GLN A 1 188 ? -6.435 -7.607 -9.616 1.00 86.00 188 GLN A N 1
ATOM 1403 C CA . GLN A 1 188 ? -5.867 -8.958 -9.529 1.00 86.00 188 GLN A CA 1
ATOM 1404 C C . GLN A 1 188 ? -5.327 -9.257 -8.126 1.00 86.00 188 GLN A C 1
ATOM 1406 O O . GLN A 1 188 ? -5.330 -10.406 -7.694 1.00 86.00 188 GLN A O 1
ATOM 1411 N N . LEU A 1 189 ? -4.943 -8.217 -7.383 1.00 85.69 189 LEU A N 1
ATOM 1412 C CA . LEU A 1 189 ? -4.441 -8.341 -6.016 1.00 85.69 189 LEU A CA 1
ATOM 1413 C C . LEU A 1 189 ? -5.549 -8.462 -4.971 1.00 85.69 189 LEU A C 1
ATOM 1415 O O . LEU A 1 189 ? -5.267 -8.851 -3.843 1.00 85.69 189 LEU A O 1
ATOM 1419 N N . LYS A 1 190 ? -6.814 -8.194 -5.319 1.00 87.56 190 LYS A N 1
ATOM 1420 C CA . LYS A 1 190 ? -7.942 -8.269 -4.372 1.00 87.56 190 LYS A CA 1
ATOM 1421 C C . LYS A 1 190 ? -8.107 -9.649 -3.735 1.00 87.56 190 LYS A C 1
ATOM 1423 O O . LYS A 1 190 ? -8.441 -9.727 -2.555 1.00 87.56 190 LYS A O 1
ATOM 1428 N N . SER A 1 191 ? -7.893 -10.728 -4.490 1.00 87.75 191 SER A N 1
ATOM 1429 C CA . SER A 1 191 ? -7.960 -12.096 -3.953 1.00 87.75 191 SER A CA 1
ATOM 1430 C C . SER A 1 191 ? -6.826 -12.354 -2.963 1.00 87.75 191 SER A C 1
ATOM 1432 O O . SER A 1 191 ? -7.081 -12.762 -1.835 1.00 87.75 191 SER A O 1
ATOM 1434 N N . VAL A 1 192 ? -5.595 -12.015 -3.352 1.00 87.81 192 VAL A N 1
ATOM 1435 C CA . VAL A 1 192 ? -4.395 -12.171 -2.520 1.00 87.81 192 VAL A CA 1
ATOM 1436 C C . VAL A 1 192 ? -4.501 -11.332 -1.246 1.00 87.81 192 VAL A C 1
ATOM 1438 O O . VAL A 1 192 ? -4.241 -11.824 -0.152 1.00 87.81 192 VAL A O 1
ATOM 1441 N N . ALA A 1 193 ? -4.948 -10.082 -1.366 1.00 86.19 193 ALA A N 1
ATOM 1442 C CA . ALA A 1 193 ? -5.188 -9.185 -0.243 1.00 86.19 193 ALA A CA 1
ATOM 1443 C C . ALA A 1 193 ? -6.209 -9.768 0.740 1.00 86.19 193 ALA A C 1
ATOM 1445 O O . ALA A 1 193 ? -5.989 -9.734 1.949 1.00 86.19 193 ALA A O 1
ATOM 1446 N N . LYS A 1 194 ? -7.300 -10.351 0.233 1.00 88.56 194 LYS A N 1
ATOM 1447 C CA . LYS A 1 194 ? -8.313 -11.006 1.066 1.00 88.56 194 LYS A CA 1
ATOM 1448 C C . LYS A 1 194 ? -7.750 -12.205 1.828 1.00 88.56 194 LYS A C 1
ATOM 1450 O O . LYS A 1 194 ? -8.073 -12.373 3.003 1.00 88.56 194 LYS A O 1
ATOM 1455 N N . ASP A 1 195 ? -6.931 -13.027 1.181 1.00 88.69 195 ASP A N 1
ATOM 1456 C CA . ASP A 1 195 ? -6.307 -14.183 1.830 1.00 88.69 195 ASP A CA 1
ATOM 1457 C C . ASP A 1 195 ? -5.320 -13.738 2.915 1.00 88.69 195 ASP A C 1
ATOM 1459 O O . ASP A 1 195 ? -5.363 -14.246 4.033 1.00 88.69 195 ASP A O 1
ATOM 1463 N N . ILE A 1 196 ? -4.531 -12.696 2.651 1.00 87.12 196 ILE A N 1
ATOM 1464 C CA . ILE A 1 196 ? -3.632 -12.103 3.648 1.00 87.12 196 ILE A CA 1
ATOM 1465 C C . ILE A 1 196 ? -4.412 -11.536 4.836 1.00 87.12 196 ILE A C 1
ATOM 1467 O O . ILE A 1 196 ? -4.037 -11.777 5.979 1.00 87.12 196 ILE A O 1
ATOM 1471 N N . VAL A 1 197 ? -5.510 -10.810 4.609 1.00 86.44 197 VAL A N 1
ATOM 1472 C CA . VAL A 1 197 ? -6.343 -10.291 5.709 1.00 86.44 197 VAL A CA 1
ATOM 1473 C C . VAL A 1 197 ? -6.856 -11.432 6.592 1.00 86.44 197 VAL A C 1
ATOM 1475 O O . VAL A 1 197 ? -6.870 -11.303 7.814 1.00 86.44 197 VAL A O 1
ATOM 1478 N N . ARG A 1 198 ? -7.204 -12.580 5.999 1.00 85.62 198 ARG A N 1
ATOM 1479 C CA . ARG A 1 198 ? -7.614 -13.777 6.749 1.00 85.62 198 ARG A CA 1
ATOM 1480 C C . ARG A 1 198 ? -6.478 -14.409 7.551 1.00 85.62 198 ARG A C 1
ATOM 1482 O O . ARG A 1 198 ? -6.751 -14.942 8.617 1.00 85.62 198 ARG A O 1
ATOM 1489 N N . GLU A 1 199 ? -5.241 -14.349 7.061 1.00 83.69 199 GLU A N 1
ATOM 1490 C CA . GLU A 1 199 ? -4.050 -14.824 7.784 1.00 83.69 199 GLU A CA 1
ATOM 1491 C C . GLU A 1 199 ? -3.604 -13.870 8.908 1.00 83.69 199 GLU A C 1
ATOM 1493 O O . GLU A 1 199 ? -2.910 -14.278 9.841 1.00 83.69 199 GLU A O 1
ATOM 1498 N N . VAL A 1 200 ? -3.931 -12.578 8.798 1.00 75.06 200 VAL A N 1
ATOM 1499 C CA . VAL A 1 200 ? -3.498 -11.533 9.741 1.00 75.06 200 VAL A CA 1
ATOM 1500 C C . VAL A 1 200 ? -4.503 -11.299 10.876 1.00 75.06 200 VAL A C 1
ATOM 1502 O O . VAL A 1 200 ? -4.097 -10.787 11.923 1.00 75.06 200 VAL A O 1
ATOM 1505 N N . ARG A 1 201 ? -5.770 -11.673 10.673 1.00 65.94 201 ARG A N 1
ATOM 1506 C CA . ARG A 1 201 ? -6.829 -11.656 11.691 1.00 65.94 201 ARG A CA 1
ATOM 1507 C C . ARG A 1 201 ? -6.512 -12.577 12.870 1.00 65.94 201 ARG A C 1
ATOM 1509 O O . ARG A 1 201 ? -6.769 -12.127 14.009 1.00 65.94 201 ARG A O 1
#

Solvent-accessible surface area (backbone atoms only — not comparable to full-atom values): 10669 Å² total; per-residue (Å²): 131,64,42,76,54,49,70,68,44,69,48,61,46,57,79,50,86,75,70,48,35,41,31,42,31,36,23,43,27,71,48,82,71,71,88,74,50,86,46,77,66,32,56,51,45,51,74,69,65,60,77,67,63,25,64,43,62,33,40,35,35,12,26,90,86,29,49,70,78,46,65,29,33,78,94,32,46,49,35,97,71,67,23,33,39,52,71,58,78,46,54,68,49,46,79,92,65,60,55,29,41,35,40,34,36,64,78,54,54,56,88,72,49,37,33,38,37,36,34,39,25,16,56,75,59,57,35,35,54,66,36,64,40,31,35,42,32,35,24,38,83,87,64,52,49,59,33,38,36,77,43,43,72,68,34,88,35,24,20,34,36,50,27,37,37,36,58,58,89,97,37,46,32,36,32,33,50,60,45,76,40,77,31,53,46,72,77,63,40,47,62,58,50,24,52,49,46,63,75,70,107